Protein AF-A0A914XYD8-F1 (afdb_monomer)

Sequence (300 aa):
MCQTFGGHIVTAESVAEFRHILSYFHVSFRNTWFGVWNDNLANGRWNSIDGSVVELVKYIRWCTKHPWMHIKGKRCIGLGYDGVSVCWFDQDCVNENNMQVVCKAPPIIDVQKSFSPTKYGCKLGWSYLPSTGYCYGANAGKTSSITWTNAENICQSSGGHLVTIESMAEFRHIMSYFHVSFRNTWLGVYSHSLAGGKYESIDGTVVEFAKYNRWCATHPWKQYGGKRCIGFGYDGISVCFFDQNCATDNNMQMLCKAKPILLEPIKEDPKAPIFEELEENPPIPTIPTIATTRKMSCYV

Radius of gyration: 25.25 Å; Cα contacts (8 Å, |Δi|>4): 518; chains: 1; bounding box: 74×59×58 Å

InterPro domains:
  IPR001304 C-type lectin-like [PF00059] (145-230)
  IPR001304 C-type lectin-like [PS50041] (1-93)
  IPR001304 C-type lectin-like [PS50041] (131-246)
  IPR001304 C-type lectin-like [SM00034] (122-257)
  IPR016186 C-type lectin-like/link domain superfamily [G3DSA:3.10.100.10] (1-116)
  IPR016186 C-type lectin-like/link domain superfamily [G3DSA:3.10.100.10] (120-260)
  IPR016187 C-type lectin fold [SSF56436] (1-111)
  IPR016187 C-type lectin fold [SSF56436] (122-261)
  IPR050111 C-type lectin and snaclec domain-containing protein [PTHR22803] (122-260)

Structure (mmCIF, N/CA/C/O backbone):
data_AF-A0A914XYD8-F1
#
_entry.id   AF-A0A914XYD8-F1
#
loop_
_atom_site.group_PDB
_atom_site.id
_atom_site.type_symbol
_atom_site.label_atom_id
_atom_site.label_alt_id
_atom_site.label_comp_id
_atom_site.label_asym_id
_atom_site.label_entity_id
_atom_site.label_seq_id
_atom_site.pdbx_PDB_ins_code
_atom_site.Cartn_x
_atom_site.Cartn_y
_atom_site.Cartn_z
_atom_site.occupancy
_atom_site.B_iso_or_equiv
_atom_site.auth_seq_id
_atom_site.auth_comp_id
_atom_site.auth_asym_id
_atom_site.auth_atom_id
_atom_site.pdbx_PDB_model_num
ATOM 1 N N . MET A 1 1 ? 7.174 -15.535 -19.567 1.00 81.75 1 MET A N 1
ATOM 2 C CA . MET A 1 1 ? 6.081 -15.616 -18.570 1.00 81.75 1 MET A CA 1
ATOM 3 C C . MET A 1 1 ? 4.944 -14.647 -18.886 1.00 81.75 1 MET A C 1
ATOM 5 O O . MET A 1 1 ? 3.924 -15.124 -19.328 1.00 81.75 1 MET A O 1
ATOM 9 N N . CYS A 1 2 ? 5.076 -13.320 -18.759 1.00 88.88 2 CYS A N 1
ATOM 10 C CA . CYS A 1 2 ? 3.931 -12.404 -18.965 1.00 88.88 2 CYS A CA 1
ATOM 11 C C . CYS A 1 2 ? 3.217 -12.526 -20.326 1.00 88.88 2 CYS A C 1
ATOM 13 O O . CYS A 1 2 ? 1.997 -12.399 -20.391 1.00 88.88 2 CYS A O 1
ATOM 15 N N . GLN A 1 3 ? 3.959 -12.863 -21.384 1.00 88.25 3 GLN A N 1
ATOM 16 C CA . GLN A 1 3 ? 3.408 -13.097 -22.724 1.00 88.25 3 GLN A CA 1
ATOM 17 C C . GLN A 1 3 ? 2.360 -14.218 -22.766 1.00 88.25 3 GLN A C 1
ATOM 19 O O . GLN A 1 3 ? 1.426 -14.138 -23.556 1.00 88.25 3 GLN A O 1
ATOM 24 N N . THR A 1 4 ? 2.446 -15.229 -21.891 1.00 86.06 4 THR A N 1
ATOM 25 C C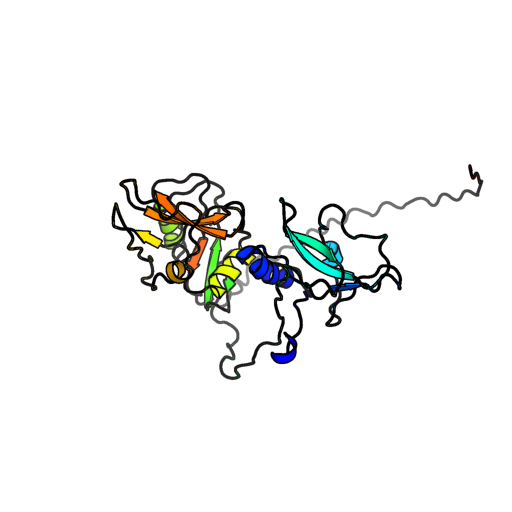A . THR A 1 4 ? 1.443 -16.309 -21.835 1.00 86.06 4 THR A CA 1
ATOM 26 C C . THR A 1 4 ? 0.092 -15.831 -21.303 1.00 86.06 4 THR A C 1
ATOM 28 O O . THR A 1 4 ? -0.899 -16.532 -21.453 1.00 86.06 4 THR A O 1
ATOM 31 N N . PHE A 1 5 ? 0.046 -14.643 -20.694 1.00 79.94 5 PHE A N 1
ATOM 32 C CA . PHE A 1 5 ? -1.165 -13.984 -20.202 1.00 79.94 5 PHE A CA 1
ATOM 33 C C . PHE A 1 5 ? -1.597 -12.815 -21.103 1.00 79.94 5 PHE A C 1
ATOM 35 O O . PHE A 1 5 ? -2.344 -11.947 -20.664 1.00 79.94 5 PHE A O 1
ATOM 42 N N . GLY A 1 6 ? -1.092 -12.752 -22.344 1.00 85.12 6 GLY A N 1
ATOM 43 C CA . GLY A 1 6 ? -1.406 -11.670 -23.284 1.00 85.12 6 GLY A CA 1
ATOM 44 C C . GLY A 1 6 ? -0.829 -10.311 -22.880 1.00 85.12 6 GLY A C 1
ATOM 45 O O . GLY A 1 6 ? -1.292 -9.279 -23.357 1.00 85.12 6 GLY A O 1
ATOM 46 N N . GLY A 1 7 ? 0.158 -10.303 -21.983 1.00 89.50 7 GLY A N 1
ATOM 47 C CA . GLY A 1 7 ? 0.775 -9.094 -21.460 1.00 89.50 7 GLY A CA 1
ATOM 48 C C . GLY A 1 7 ? 2.290 -9.092 -21.589 1.00 89.50 7 GLY A C 1
ATOM 49 O O . GLY A 1 7 ? 2.918 -9.973 -22.177 1.00 89.50 7 GLY A O 1
ATOM 50 N N . HIS A 1 8 ? 2.903 -8.097 -20.975 1.00 92.88 8 HIS A N 1
ATOM 51 C CA . HIS A 1 8 ? 4.342 -7.945 -20.896 1.00 92.88 8 HIS A CA 1
ATOM 52 C C . HIS A 1 8 ? 4.760 -7.580 -19.472 1.00 92.88 8 HIS A C 1
ATOM 54 O O . HIS A 1 8 ? 3.930 -7.472 -18.571 1.00 92.88 8 HIS A O 1
ATOM 60 N N . ILE A 1 9 ? 6.061 -7.476 -19.219 1.00 91.81 9 ILE A N 1
ATOM 61 C CA . ILE A 1 9 ? 6.526 -7.039 -17.904 1.00 91.81 9 ILE A CA 1
ATOM 62 C C . ILE A 1 9 ? 6.106 -5.591 -17.642 1.00 91.81 9 ILE A C 1
ATOM 64 O O . ILE A 1 9 ? 6.050 -4.797 -18.577 1.00 91.81 9 ILE A O 1
ATOM 68 N N . VAL A 1 10 ? 5.798 -5.252 -16.390 1.00 89.94 10 VAL A N 1
ATOM 69 C CA . VAL A 1 10 ? 5.348 -3.904 -16.028 1.00 89.94 10 VAL A CA 1
ATOM 70 C C . VAL A 1 10 ? 6.288 -2.810 -16.535 1.00 89.94 10 VAL A C 1
ATOM 72 O O . VAL A 1 10 ? 7.493 -2.822 -16.296 1.00 89.94 10 VAL A O 1
ATOM 75 N N . THR A 1 11 ? 5.689 -1.847 -17.208 1.00 89.38 11 THR A N 1
ATOM 76 C CA . THR A 1 11 ? 6.211 -0.528 -17.577 1.00 89.38 11 THR A CA 1
ATOM 77 C C . THR A 1 11 ? 5.253 0.497 -16.975 1.00 89.38 11 THR A C 1
ATOM 79 O O . THR A 1 11 ? 4.199 0.117 -16.462 1.00 89.38 11 THR A O 1
ATOM 82 N N . ALA A 1 12 ? 5.584 1.785 -17.015 1.00 83.00 12 ALA A N 1
ATOM 83 C CA . ALA A 1 12 ? 4.594 2.800 -16.687 1.00 83.00 12 ALA A CA 1
ATOM 84 C C . ALA A 1 12 ? 4.703 4.024 -17.593 1.00 83.00 12 ALA A C 1
ATOM 86 O O . ALA A 1 12 ? 5.791 4.488 -17.926 1.00 83.00 12 ALA A O 1
ATOM 87 N N . GLU A 1 13 ? 3.535 4.537 -17.949 1.00 80.00 13 GLU A N 1
ATOM 88 C CA . GLU A 1 13 ? 3.303 5.684 -18.824 1.00 80.00 13 GLU A CA 1
ATOM 89 C C . GLU A 1 13 ? 2.942 6.934 -18.013 1.00 80.00 13 GLU A C 1
ATOM 91 O O . GLU A 1 13 ? 3.010 8.055 -18.508 1.00 80.00 13 GLU A O 1
ATOM 96 N N . SER A 1 14 ? 2.575 6.761 -16.739 1.00 76.69 14 SER A N 1
ATOM 97 C CA . SER A 1 14 ? 2.237 7.858 -15.836 1.00 76.69 14 SER A CA 1
ATOM 98 C C . SER A 1 14 ? 2.769 7.635 -14.424 1.00 76.69 14 SER A C 1
ATOM 100 O O . SER A 1 14 ? 3.032 6.512 -13.988 1.00 76.69 14 SER A O 1
ATOM 102 N N . VAL A 1 15 ? 2.872 8.722 -13.657 1.00 74.19 15 VAL A N 1
ATOM 103 C CA . VAL A 1 15 ? 3.230 8.658 -12.230 1.00 74.19 15 VAL A CA 1
ATOM 104 C C . VAL A 1 15 ? 2.203 7.851 -11.435 1.00 74.19 15 VAL A C 1
ATOM 106 O O . VAL A 1 15 ? 2.573 7.121 -10.518 1.00 74.19 15 VAL A O 1
ATOM 109 N N . ALA A 1 16 ? 0.917 7.967 -11.776 1.00 72.81 16 ALA A N 1
ATOM 110 C CA . ALA A 1 16 ? -0.151 7.222 -11.116 1.00 72.81 16 ALA A CA 1
ATOM 111 C C . ALA A 1 16 ? 0.002 5.711 -11.343 1.00 72.81 16 ALA A C 1
ATOM 113 O O . ALA A 1 16 ? -0.054 4.935 -10.390 1.00 72.81 16 ALA A O 1
ATOM 114 N N . GLU A 1 17 ? 0.284 5.303 -12.581 1.00 78.81 17 GLU A N 1
ATOM 115 C CA . GLU A 1 17 ? 0.554 3.905 -12.920 1.00 78.81 17 GLU A CA 1
ATOM 116 C C . GLU A 1 17 ? 1.819 3.394 -12.221 1.00 78.81 17 GLU A C 1
ATOM 118 O O . GLU A 1 17 ? 1.800 2.326 -11.609 1.00 78.81 17 GLU A O 1
ATOM 123 N N . PHE A 1 18 ? 2.899 4.183 -12.216 1.00 78.88 18 PHE A N 1
ATOM 124 C CA . PHE A 1 18 ? 4.128 3.809 -11.520 1.00 78.88 18 PHE A CA 1
ATOM 125 C C . PHE A 1 18 ? 3.888 3.599 -10.017 1.00 78.88 18 PHE A C 1
ATOM 127 O O . PHE A 1 18 ? 4.302 2.583 -9.462 1.00 78.88 18 PHE A O 1
ATOM 134 N N . ARG A 1 19 ? 3.141 4.494 -9.354 1.00 75.31 19 ARG A N 1
ATOM 135 C CA . ARG A 1 19 ? 2.742 4.322 -7.943 1.00 75.31 19 ARG A CA 1
ATOM 136 C C . ARG A 1 19 ? 1.905 3.064 -7.728 1.00 75.31 19 ARG A C 1
ATOM 138 O O . ARG A 1 19 ? 2.100 2.375 -6.723 1.00 75.31 19 ARG A O 1
ATOM 145 N N . HIS A 1 20 ? 0.998 2.745 -8.650 1.00 76.25 20 HIS A N 1
ATOM 146 C CA . HIS A 1 20 ? 0.224 1.507 -8.592 1.00 76.25 20 HIS A CA 1
ATOM 147 C C . HIS A 1 20 ? 1.144 0.280 -8.624 1.00 76.25 20 HIS A C 1
ATOM 149 O O . HIS A 1 20 ? 1.046 -0.587 -7.752 1.00 76.25 20 HIS A O 1
ATOM 155 N N . ILE A 1 21 ? 2.115 0.254 -9.539 1.00 80.12 21 ILE A N 1
ATOM 156 C CA . ILE A 1 21 ? 3.115 -0.820 -9.649 1.00 80.12 21 ILE A CA 1
ATOM 157 C C . ILE A 1 21 ? 3.949 -0.948 -8.367 1.00 80.12 21 ILE A C 1
ATOM 159 O O . ILE A 1 21 ? 4.160 -2.064 -7.887 1.00 80.12 21 ILE A O 1
ATOM 163 N N . LEU A 1 22 ? 4.350 0.172 -7.751 1.00 77.56 22 LEU A N 1
ATOM 164 C CA . LEU A 1 22 ? 5.109 0.166 -6.493 1.00 77.56 22 LEU A CA 1
ATOM 165 C C . LEU A 1 22 ? 4.396 -0.571 -5.356 1.00 77.56 22 LEU A C 1
ATOM 167 O O . LEU A 1 22 ? 5.062 -1.106 -4.475 1.00 77.56 22 LEU A O 1
ATOM 171 N N . SER A 1 23 ? 3.067 -0.673 -5.364 1.00 73.06 23 SER A N 1
ATOM 172 C CA . SER A 1 23 ? 2.378 -1.442 -4.323 1.00 73.06 23 SER A CA 1
ATOM 173 C C . SER A 1 23 ? 2.614 -2.942 -4.379 1.00 73.06 23 SER A C 1
ATOM 175 O O . SER A 1 23 ? 2.640 -3.597 -3.337 1.00 73.06 23 SER A O 1
ATOM 177 N N . TYR A 1 24 ? 2.836 -3.492 -5.573 1.00 75.81 24 TYR A N 1
ATOM 178 C CA . TYR A 1 24 ? 3.217 -4.892 -5.725 1.00 75.81 24 TYR A CA 1
ATOM 179 C C . TYR A 1 24 ? 4.621 -5.125 -5.160 1.00 75.81 24 TYR A C 1
ATOM 181 O O . TYR A 1 24 ? 4.857 -6.162 -4.542 1.00 75.81 24 TYR A O 1
ATOM 189 N N . PHE A 1 25 ? 5.513 -4.134 -5.297 1.00 75.62 25 PHE A N 1
ATOM 190 C CA . PHE A 1 25 ? 6.824 -4.139 -4.654 1.00 75.62 25 PHE A CA 1
ATOM 191 C C . PHE A 1 25 ? 6.703 -4.001 -3.129 1.00 75.62 25 PHE A C 1
ATOM 193 O O . PHE A 1 25 ? 7.200 -4.862 -2.419 1.00 75.62 25 PHE A O 1
ATOM 200 N N . HIS A 1 26 ? 5.986 -3.003 -2.599 1.00 68.00 26 HIS A N 1
ATOM 201 C CA . HIS A 1 26 ? 5.861 -2.767 -1.147 1.00 68.00 26 HIS A CA 1
ATOM 202 C C . HIS A 1 26 ? 5.233 -3.932 -0.366 1.00 68.00 26 HIS A C 1
ATOM 204 O O . HIS A 1 26 ? 5.411 -4.034 0.843 1.00 68.00 26 HIS A O 1
ATOM 210 N N . VAL A 1 27 ? 4.489 -4.825 -1.020 1.00 63.28 27 VAL A N 1
ATOM 211 C CA . VAL A 1 27 ? 3.936 -6.010 -0.347 1.00 63.28 27 VAL A CA 1
ATOM 212 C C . VAL A 1 27 ? 4.970 -7.122 -0.145 1.00 63.28 27 VAL A C 1
ATOM 214 O O . VAL A 1 27 ? 4.820 -7.925 0.778 1.00 63.28 27 VAL A O 1
ATOM 217 N N . SER A 1 28 ? 6.001 -7.223 -0.986 1.00 66.12 28 SER A N 1
ATOM 218 C CA . SER A 1 28 ? 7.013 -8.287 -0.872 1.00 66.12 28 SER A CA 1
ATOM 219 C C . SER A 1 28 ? 8.430 -7.783 -0.611 1.00 66.12 28 SER A C 1
ATOM 221 O O . SER A 1 28 ? 9.263 -8.586 -0.204 1.00 66.12 28 SER A O 1
ATOM 223 N N . PHE A 1 29 ? 8.703 -6.503 -0.882 1.00 71.38 29 PHE A N 1
ATOM 224 C CA . PHE A 1 29 ? 10.024 -5.868 -0.979 1.00 71.38 29 PHE A CA 1
ATOM 225 C C . PHE A 1 29 ? 11.053 -6.680 -1.780 1.00 71.38 29 PHE A C 1
ATOM 227 O O . PHE A 1 29 ? 12.259 -6.472 -1.664 1.00 71.38 29 PHE A O 1
ATOM 234 N N . ARG A 1 30 ? 10.591 -7.616 -2.619 1.00 82.31 30 ARG A N 1
ATOM 235 C CA . ARG A 1 30 ? 11.463 -8.418 -3.470 1.00 82.31 30 ARG A CA 1
ATOM 236 C C . ARG A 1 30 ? 11.848 -7.599 -4.680 1.00 82.31 30 ARG A C 1
ATOM 238 O O . ARG A 1 30 ? 10.982 -6.996 -5.322 1.00 82.31 30 ARG A O 1
ATOM 245 N N . ASN A 1 31 ? 13.131 -7.647 -5.019 1.00 89.31 31 ASN A N 1
ATOM 246 C CA . ASN A 1 31 ? 13.640 -7.013 -6.220 1.00 89.31 31 ASN A CA 1
ATOM 247 C C . ASN A 1 31 ? 12.772 -7.409 -7.416 1.00 89.31 31 ASN A C 1
ATOM 249 O O . ASN A 1 31 ? 12.503 -8.587 -7.638 1.00 89.31 31 ASN A O 1
ATOM 253 N N . THR A 1 32 ? 12.244 -6.419 -8.125 1.00 90.62 32 THR A N 1
ATOM 254 C CA . THR A 1 32 ? 11.209 -6.636 -9.141 1.00 90.62 32 THR A CA 1
ATOM 255 C C . THR A 1 32 ? 11.707 -6.157 -10.476 1.00 90.62 32 THR A C 1
ATOM 257 O O . THR A 1 32 ? 12.121 -5.009 -10.596 1.00 90.62 32 THR A O 1
ATOM 260 N N . TRP A 1 33 ? 11.652 -7.014 -11.485 1.00 92.69 33 TRP A N 1
ATOM 261 C CA . TRP A 1 33 ? 12.001 -6.605 -12.832 1.00 92.69 33 TRP A CA 1
ATOM 262 C C . TRP A 1 33 ? 11.032 -5.523 -13.327 1.00 92.69 33 TRP A C 1
ATOM 264 O O . TRP A 1 33 ? 9.816 -5.638 -13.163 1.00 92.69 33 TRP A O 1
ATOM 274 N N . PHE A 1 34 ? 11.582 -4.486 -13.950 1.00 90.69 34 PHE A N 1
ATOM 275 C CA . PHE A 1 34 ? 10.836 -3.414 -14.591 1.00 90.69 34 PHE A CA 1
ATOM 276 C C . PHE A 1 34 ? 11.177 -3.410 -16.078 1.00 90.69 34 PHE A C 1
ATOM 278 O O . PHE A 1 34 ? 12.319 -3.651 -16.462 1.00 90.69 34 PHE A O 1
ATOM 285 N N . GLY A 1 35 ? 10.182 -3.166 -16.923 1.00 90.88 35 GLY A N 1
ATOM 286 C CA . GLY A 1 35 ? 10.248 -3.295 -18.376 1.00 90.88 35 GLY A CA 1
ATOM 287 C C . GLY A 1 35 ? 11.068 -2.219 -19.081 1.00 90.88 35 GLY A C 1
ATOM 288 O O . GLY A 1 35 ? 10.635 -1.705 -20.107 1.00 90.88 35 GLY A O 1
ATOM 289 N N . VAL A 1 36 ? 12.226 -1.862 -18.532 1.00 89.06 36 VAL A N 1
ATOM 290 C CA . VAL A 1 36 ? 13.144 -0.854 -19.052 1.00 89.06 36 VAL A CA 1
ATOM 291 C C . VAL A 1 36 ? 14.532 -1.465 -19.213 1.00 89.06 36 VAL A C 1
ATOM 293 O O . VAL A 1 36 ? 15.007 -2.219 -18.361 1.00 89.06 36 VAL A O 1
ATOM 296 N N . TRP A 1 37 ? 15.183 -1.143 -20.324 1.00 87.56 37 TRP A N 1
ATOM 297 C CA . TRP A 1 37 ? 16.482 -1.684 -20.693 1.00 87.56 37 TRP A CA 1
ATOM 298 C C . TRP A 1 37 ? 17.318 -0.664 -21.468 1.00 87.56 37 TRP A C 1
ATOM 300 O O . TRP A 1 37 ? 16.811 0.325 -21.992 1.00 87.56 37 TRP A O 1
ATOM 310 N N . ASN A 1 38 ? 18.619 -0.907 -21.541 1.00 84.06 38 ASN A N 1
ATOM 311 C CA . ASN A 1 38 ? 19.574 -0.118 -22.312 1.00 84.06 38 ASN A CA 1
ATOM 312 C C . ASN A 1 38 ? 20.613 -1.084 -22.900 1.00 84.06 38 ASN A C 1
ATOM 314 O O . ASN A 1 38 ? 21.041 -2.006 -22.211 1.00 84.06 38 ASN A O 1
ATOM 318 N N . ASP A 1 39 ? 20.980 -0.946 -24.174 1.00 76.31 39 ASP A N 1
ATOM 319 C CA . ASP A 1 39 ? 22.004 -1.799 -24.803 1.00 76.31 39 ASP A CA 1
ATOM 320 C C . ASP A 1 39 ? 23.439 -1.393 -24.436 1.00 76.31 39 ASP A C 1
ATOM 322 O O . ASP A 1 39 ? 24.375 -2.124 -24.748 1.00 76.31 39 ASP A O 1
ATOM 326 N N . ASN A 1 40 ? 23.607 -0.256 -23.760 1.00 67.62 40 ASN A N 1
ATOM 327 C CA . ASN A 1 40 ? 24.863 0.421 -23.449 1.00 67.62 40 ASN A CA 1
ATOM 328 C C . ASN A 1 40 ? 25.769 0.626 -24.681 1.00 67.62 40 ASN A C 1
ATOM 330 O O . ASN A 1 40 ? 26.985 0.776 -24.557 1.00 67.62 40 ASN A O 1
ATOM 334 N N . LEU A 1 41 ? 25.171 0.600 -25.879 1.00 56.38 41 LEU A N 1
ATOM 335 C CA . LEU A 1 41 ? 25.840 0.658 -27.180 1.00 56.38 41 LEU A CA 1
ATOM 336 C C . LEU A 1 41 ? 25.357 1.862 -27.997 1.00 56.38 41 LEU A C 1
ATOM 338 O O . LEU A 1 41 ? 26.122 2.400 -28.796 1.00 56.38 41 LEU A O 1
ATOM 342 N N . ALA A 1 42 ? 24.137 2.345 -27.752 1.00 51.56 42 ALA A N 1
ATOM 343 C CA . ALA A 1 42 ? 23.603 3.560 -28.345 1.00 51.56 42 ALA A CA 1
ATOM 344 C C . ALA A 1 42 ? 23.347 4.603 -27.249 1.00 51.56 42 ALA A C 1
ATOM 346 O O . ALA A 1 42 ? 22.472 4.426 -26.413 1.00 51.56 42 ALA A O 1
ATOM 347 N N . ASN A 1 43 ? 24.125 5.694 -27.251 1.00 57.69 43 ASN A N 1
ATOM 348 C CA . ASN A 1 43 ? 23.854 7.005 -26.624 1.00 57.69 43 ASN A CA 1
ATOM 349 C C . ASN A 1 43 ? 23.446 7.091 -25.127 1.00 57.69 43 ASN A C 1
ATOM 351 O O . ASN A 1 43 ? 23.205 8.199 -24.648 1.00 57.69 43 ASN A O 1
ATOM 355 N N . GLY A 1 44 ? 23.397 5.986 -24.377 1.00 63.91 44 GLY A N 1
ATOM 356 C CA . GLY A 1 44 ? 23.024 5.975 -22.959 1.00 63.91 44 GLY A CA 1
ATOM 357 C C . GLY A 1 44 ? 21.520 6.124 -22.688 1.00 63.91 44 GLY A C 1
ATOM 358 O O . GLY A 1 44 ? 21.144 6.382 -21.544 1.00 63.91 44 GLY A O 1
ATOM 359 N N . ARG A 1 45 ? 20.645 5.964 -23.693 1.00 75.94 45 ARG A N 1
ATOM 360 C CA . ARG A 1 45 ? 19.187 6.078 -23.509 1.00 75.94 45 ARG A CA 1
ATOM 361 C C . ARG A 1 45 ? 18.554 4.787 -22.989 1.00 75.94 45 ARG A C 1
ATOM 363 O O . ARG A 1 45 ? 18.841 3.690 -23.458 1.00 75.94 45 ARG A O 1
ATOM 370 N N . TRP A 1 46 ? 17.628 4.948 -22.048 1.00 80.88 46 TRP A N 1
ATOM 371 C CA . TRP A 1 46 ? 16.769 3.877 -21.550 1.00 80.88 46 TRP A CA 1
ATOM 372 C C . TRP A 1 46 ? 15.531 3.724 -22.434 1.00 80.88 46 TRP A C 1
ATOM 374 O O . TRP A 1 46 ? 14.876 4.713 -22.758 1.00 80.88 46 TRP A O 1
ATOM 384 N N . ASN A 1 47 ? 15.205 2.483 -22.786 1.00 84.88 47 ASN A N 1
ATOM 385 C CA . ASN A 1 47 ? 14.069 2.110 -23.622 1.00 84.88 47 ASN A CA 1
ATOM 386 C C . ASN A 1 47 ? 13.089 1.256 -22.817 1.00 84.88 47 ASN A C 1
ATOM 388 O O . ASN A 1 47 ? 13.504 0.381 -22.056 1.00 84.88 47 ASN A O 1
ATOM 392 N N . SER A 1 48 ? 11.793 1.478 -23.005 1.00 87.25 48 SER A N 1
ATOM 393 C CA . SER A 1 48 ? 10.739 0.601 -22.498 1.00 87.25 48 SER A CA 1
ATOM 394 C C . SER A 1 48 ? 10.502 -0.566 -23.458 1.00 87.25 48 SER A C 1
ATOM 396 O O . SER A 1 48 ? 10.776 -0.487 -24.656 1.00 87.25 48 SER A O 1
ATOM 398 N N . ILE A 1 49 ? 10.008 -1.685 -22.937 1.00 88.56 49 ILE A N 1
ATOM 399 C CA . ILE A 1 49 ? 9.733 -2.874 -23.756 1.00 88.56 49 ILE A CA 1
ATOM 400 C C . ILE A 1 49 ? 8.432 -2.785 -24.568 1.00 88.56 49 ILE A C 1
ATOM 402 O O . ILE A 1 49 ? 8.244 -3.570 -25.491 1.00 88.56 49 ILE A O 1
ATOM 406 N N . ASP A 1 50 ? 7.539 -1.862 -24.219 1.00 85.44 50 ASP A N 1
ATOM 407 C CA . ASP A 1 50 ? 6.233 -1.645 -24.851 1.00 85.44 50 ASP A CA 1
ATOM 408 C C . ASP A 1 50 ? 6.194 -0.366 -25.702 1.00 85.44 50 ASP A C 1
ATOM 410 O O . ASP A 1 50 ? 5.156 -0.023 -26.259 1.00 85.44 50 ASP A O 1
ATOM 414 N N . GLY A 1 51 ? 7.318 0.351 -25.804 1.00 80.38 51 GLY A N 1
ATOM 415 C CA . GLY A 1 51 ? 7.400 1.625 -26.513 1.00 80.38 51 GLY A CA 1
ATOM 416 C C . GLY A 1 51 ? 6.796 2.809 -25.757 1.00 80.38 51 GLY A C 1
ATOM 417 O O . GLY A 1 51 ? 6.794 3.914 -26.299 1.00 80.38 51 GLY A O 1
ATOM 418 N N . SER A 1 52 ? 6.329 2.621 -24.513 1.00 74.75 52 SER A N 1
ATOM 419 C CA . SER A 1 52 ? 5.910 3.727 -23.647 1.00 74.75 52 SER A CA 1
ATOM 420 C C . SER A 1 52 ? 7.030 4.759 -23.515 1.00 74.75 52 SER A C 1
ATOM 422 O O . SER A 1 52 ? 8.199 4.415 -23.304 1.00 74.75 52 SER A O 1
ATOM 424 N N . VAL A 1 53 ? 6.697 6.044 -23.646 1.00 64.44 53 VAL A N 1
ATOM 425 C CA . VAL A 1 53 ? 7.679 7.107 -23.420 1.00 64.44 53 VAL A CA 1
ATOM 426 C C . VAL A 1 53 ? 8.117 7.013 -21.966 1.00 64.44 53 VAL A C 1
ATOM 428 O O . VAL A 1 53 ? 7.291 7.101 -21.058 1.00 64.44 53 VAL A O 1
ATOM 431 N N . VAL A 1 54 ? 9.421 6.858 -21.728 1.00 61.62 54 VAL A N 1
ATOM 432 C CA . V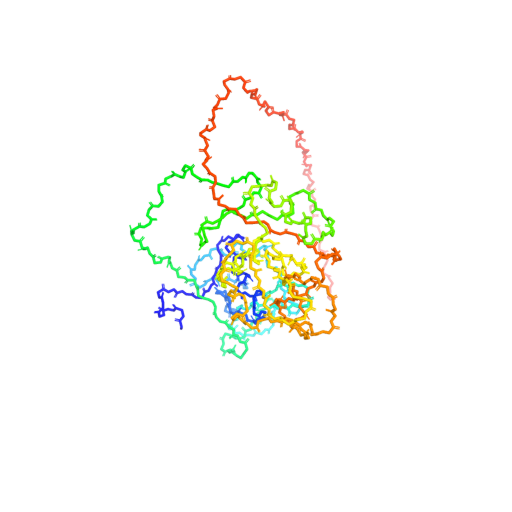AL A 1 54 ? 9.977 6.849 -20.370 1.00 61.62 54 VAL A CA 1
ATOM 433 C C . VAL A 1 54 ? 10.004 8.287 -19.829 1.00 61.62 54 VAL A C 1
ATOM 435 O O . VAL A 1 54 ? 11.040 8.819 -19.445 1.00 61.62 54 VAL A O 1
ATOM 438 N N . GLU A 1 55 ? 8.852 8.955 -19.768 1.00 58.62 55 GLU A N 1
ATOM 439 C CA . GLU A 1 55 ? 8.699 10.223 -19.047 1.00 58.62 55 GLU A CA 1
ATOM 440 C C . GLU A 1 55 ? 9.006 10.058 -17.558 1.00 58.62 55 GLU A C 1
ATOM 442 O O . GLU A 1 55 ? 9.312 11.027 -16.864 1.00 58.62 55 GLU A O 1
ATOM 447 N N . LEU A 1 56 ? 8.970 8.817 -17.071 1.00 58.78 56 LEU A N 1
ATOM 448 C CA . LEU A 1 56 ? 9.359 8.447 -15.724 1.00 58.78 56 LEU A CA 1
ATOM 449 C C . LEU A 1 56 ? 10.828 8.708 -15.416 1.00 58.78 56 LEU A C 1
ATOM 451 O O . LEU A 1 56 ? 11.132 8.773 -14.230 1.00 58.78 56 LEU A O 1
ATOM 455 N N . VAL A 1 57 ? 11.711 8.929 -16.410 1.00 55.28 57 VAL A N 1
ATOM 456 C CA . VAL A 1 57 ? 13.131 9.258 -16.161 1.00 55.28 57 VAL A CA 1
ATOM 457 C C . VAL A 1 57 ? 13.285 10.419 -15.171 1.00 55.28 57 VAL A C 1
ATOM 459 O O . VAL A 1 57 ? 14.189 10.391 -14.341 1.00 55.28 57 VAL A O 1
ATOM 462 N N . LYS A 1 58 ? 12.348 11.379 -15.163 1.00 55.56 58 LYS A N 1
ATOM 463 C CA . LYS A 1 58 ? 12.346 12.517 -14.224 1.00 55.56 58 LYS A CA 1
ATOM 464 C C . LYS A 1 58 ? 11.987 12.163 -12.772 1.00 55.56 58 LYS A C 1
ATOM 466 O O . LYS A 1 58 ? 12.280 12.940 -11.872 1.00 55.56 58 LYS A O 1
ATOM 471 N N . TYR A 1 59 ? 11.377 11.002 -12.534 1.00 59.78 59 TYR A N 1
ATOM 472 C CA . TYR A 1 59 ? 11.040 10.477 -11.204 1.00 59.78 59 TYR A CA 1
ATOM 473 C C . TYR A 1 59 ? 11.956 9.319 -10.775 1.00 59.78 59 TYR A C 1
ATOM 475 O O . TYR A 1 59 ? 11.739 8.726 -9.716 1.00 59.78 59 TYR A O 1
ATOM 483 N N . ILE A 1 60 ? 12.972 8.980 -11.580 1.00 70.19 60 ILE A N 1
ATOM 484 C CA . ILE A 1 60 ? 13.920 7.912 -11.259 1.00 70.19 60 ILE A CA 1
ATOM 485 C C . ILE A 1 60 ? 14.836 8.373 -10.129 1.00 70.19 60 ILE A C 1
ATOM 487 O O . ILE A 1 60 ? 15.673 9.259 -10.294 1.00 70.19 60 ILE A O 1
ATOM 491 N N . ARG A 1 61 ? 14.735 7.683 -8.994 1.00 82.25 61 ARG A N 1
ATOM 492 C CA . ARG A 1 61 ? 15.801 7.634 -7.997 1.00 82.25 61 ARG A CA 1
ATOM 493 C C . ARG A 1 61 ? 16.604 6.363 -8.229 1.00 82.25 61 ARG A C 1
ATOM 495 O O . ARG A 1 61 ? 16.088 5.267 -8.025 1.00 82.25 61 ARG A O 1
ATOM 502 N N . TRP A 1 62 ? 17.863 6.504 -8.620 1.00 86.06 62 TRP A N 1
ATOM 503 C CA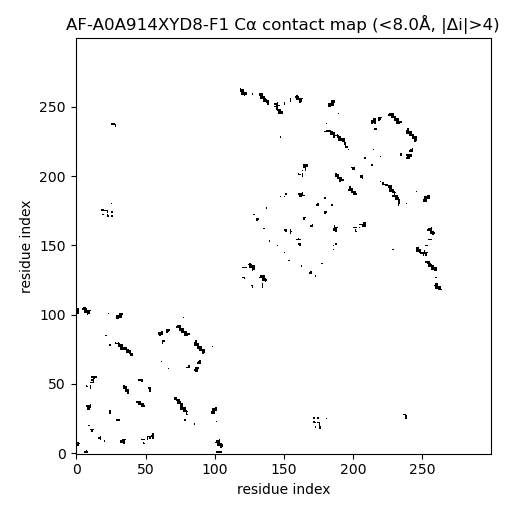 . TRP A 1 62 ? 18.786 5.375 -8.676 1.00 86.06 62 TRP A CA 1
ATOM 504 C C . TRP A 1 62 ? 19.168 4.909 -7.272 1.00 86.06 62 TRP A C 1
ATOM 506 O O . TRP A 1 62 ? 19.321 5.722 -6.359 1.00 86.06 62 TRP A O 1
ATOM 516 N N . CYS A 1 63 ? 19.329 3.601 -7.101 1.00 88.12 63 CYS A N 1
ATOM 517 C CA . CYS A 1 63 ? 19.932 3.042 -5.902 1.00 88.12 63 CYS A CA 1
ATOM 518 C C . CYS A 1 63 ? 21.396 3.491 -5.816 1.00 88.12 63 CYS A C 1
ATOM 520 O O . CYS A 1 63 ? 22.033 3.809 -6.825 1.00 88.12 63 CYS A O 1
ATOM 522 N N . THR A 1 64 ? 21.956 3.508 -4.607 1.00 85.75 64 THR A N 1
ATOM 523 C CA . THR A 1 64 ? 23.354 3.895 -4.391 1.00 85.75 64 THR A CA 1
ATOM 524 C C . THR A 1 64 ? 24.288 3.108 -5.316 1.00 85.75 64 THR A C 1
ATOM 526 O O . THR A 1 64 ? 24.249 1.881 -5.334 1.00 85.75 64 THR A O 1
ATOM 529 N N . LYS A 1 65 ? 25.145 3.825 -6.060 1.00 84.25 65 LYS A N 1
ATOM 530 C CA . LYS A 1 65 ? 26.090 3.292 -7.067 1.00 84.25 65 LYS A CA 1
ATOM 531 C C . LYS A 1 65 ? 25.465 2.797 -8.381 1.00 84.25 65 LYS A C 1
ATOM 533 O O . LYS A 1 65 ? 26.187 2.191 -9.163 1.00 84.25 65 LYS A O 1
ATOM 538 N N . HIS A 1 66 ? 24.195 3.089 -8.656 1.00 84.88 66 HIS A N 1
ATOM 539 C CA . HIS A 1 66 ? 23.566 2.857 -9.960 1.00 84.88 66 HIS A CA 1
ATOM 540 C C . HIS A 1 66 ? 23.286 4.189 -10.695 1.00 84.88 66 HIS A C 1
ATOM 542 O O . HIS A 1 66 ? 23.145 5.222 -10.037 1.00 84.88 66 HIS A O 1
ATOM 548 N N . PRO A 1 67 ? 23.208 4.194 -12.040 1.00 80.94 67 PRO A N 1
ATOM 549 C CA . PRO A 1 67 ? 23.469 3.060 -12.920 1.00 80.94 67 PRO A CA 1
ATOM 550 C C . PRO A 1 67 ? 24.968 2.713 -13.004 1.00 80.94 67 PRO A C 1
ATOM 552 O O . PRO A 1 67 ? 25.822 3.593 -12.877 1.00 80.94 67 PRO A O 1
ATOM 555 N N . TRP A 1 68 ? 25.317 1.447 -13.248 1.00 74.50 68 TRP A N 1
ATOM 556 C CA . TRP A 1 68 ? 26.707 1.034 -13.486 1.00 74.50 68 TRP A CA 1
ATOM 557 C C . TRP A 1 68 ? 27.173 1.446 -14.887 1.00 74.50 68 TRP A C 1
ATOM 559 O O . TRP A 1 68 ? 27.188 0.656 -15.828 1.00 74.50 68 TRP A O 1
ATOM 569 N N . MET A 1 69 ? 27.611 2.701 -15.014 1.00 63.59 69 MET A N 1
ATOM 570 C CA . MET A 1 69 ? 27.965 3.330 -16.296 1.00 63.59 69 MET A CA 1
ATOM 571 C C . MET A 1 69 ? 29.187 2.729 -17.021 1.00 63.59 69 MET A C 1
ATOM 573 O O . MET A 1 69 ? 29.450 3.091 -18.164 1.00 63.59 69 MET A O 1
ATOM 577 N N . HIS A 1 70 ? 29.940 1.816 -16.399 1.00 63.91 70 HIS A N 1
ATOM 578 C CA . HIS A 1 70 ? 31.214 1.310 -16.935 1.00 63.91 70 HIS A CA 1
ATOM 579 C C . HIS A 1 70 ? 31.179 -0.148 -17.423 1.00 63.91 70 HIS A C 1
ATOM 581 O O . HIS A 1 70 ? 32.212 -0.678 -17.830 1.00 63.91 70 HIS A O 1
ATOM 587 N N . ILE A 1 71 ? 30.020 -0.816 -17.397 1.00 65.56 71 ILE A N 1
ATOM 588 C CA . ILE A 1 71 ? 29.912 -2.242 -17.741 1.00 65.56 71 ILE A CA 1
ATOM 589 C C . ILE A 1 71 ? 29.343 -2.407 -19.151 1.00 65.56 71 ILE A C 1
ATOM 591 O O . ILE A 1 71 ? 28.220 -1.995 -19.423 1.00 65.56 71 ILE A O 1
ATOM 595 N N . LYS A 1 72 ? 30.106 -3.033 -20.054 1.00 69.56 72 LYS A N 1
ATOM 596 C CA . LYS A 1 72 ? 29.657 -3.331 -21.424 1.00 69.56 72 LYS A CA 1
ATOM 597 C C . LYS A 1 72 ? 28.540 -4.379 -21.420 1.00 69.56 72 LYS A C 1
ATOM 599 O O . LYS A 1 72 ? 28.620 -5.355 -20.681 1.00 69.56 72 LYS A O 1
ATOM 604 N N . GLY A 1 73 ? 27.562 -4.210 -22.308 1.00 76.69 73 GLY A N 1
ATOM 605 C CA . GLY A 1 73 ? 26.480 -5.169 -22.528 1.00 76.69 73 GLY A CA 1
ATOM 606 C C . GLY A 1 73 ? 25.102 -4.626 -22.163 1.00 76.69 73 GLY A C 1
ATOM 607 O O . GLY A 1 73 ? 24.969 -3.565 -21.555 1.00 76.69 73 GLY A O 1
ATOM 608 N N . LYS A 1 74 ? 24.069 -5.378 -22.555 1.00 84.00 74 LYS A N 1
ATOM 609 C CA . LYS A 1 74 ? 22.672 -5.015 -22.320 1.00 84.00 74 LYS A CA 1
ATOM 610 C C . LYS A 1 74 ? 22.361 -5.017 -20.822 1.00 84.00 74 LYS A C 1
ATOM 612 O O . LYS A 1 74 ? 22.682 -5.963 -20.106 1.00 84.00 74 LYS A O 1
ATOM 617 N N . ARG A 1 75 ? 21.704 -3.959 -20.362 1.00 86.69 75 ARG A N 1
ATOM 618 C CA . ARG A 1 75 ? 21.308 -3.732 -18.973 1.00 86.69 75 ARG A CA 1
ATOM 619 C C . ARG A 1 75 ? 19.794 -3.689 -18.875 1.00 86.69 75 ARG A C 1
ATOM 621 O O . ARG A 1 75 ? 19.137 -3.067 -19.708 1.00 86.69 75 ARG A O 1
ATOM 628 N N . CYS A 1 76 ? 19.255 -4.324 -17.845 1.00 89.88 76 CYS A N 1
ATOM 629 C CA . CYS A 1 76 ? 17.833 -4.324 -17.531 1.00 89.88 76 CYS A CA 1
ATOM 630 C C . CYS A 1 76 ? 17.608 -3.713 -16.149 1.00 89.88 76 CYS A C 1
ATOM 632 O O . CYS A 1 76 ? 18.468 -3.812 -15.271 1.00 89.88 76 CYS A O 1
ATOM 634 N N . ILE A 1 77 ? 16.455 -3.077 -15.961 1.00 89.69 77 ILE A N 1
ATOM 635 C CA . ILE A 1 77 ? 16.116 -2.381 -14.722 1.00 89.69 77 ILE A CA 1
ATOM 636 C C . ILE A 1 77 ? 15.379 -3.296 -13.752 1.00 89.69 77 ILE A C 1
ATOM 638 O O . ILE A 1 77 ? 14.384 -3.930 -14.099 1.00 89.69 77 ILE A O 1
ATOM 642 N N . GLY A 1 78 ? 15.828 -3.286 -12.502 1.00 90.88 78 GLY A N 1
ATOM 643 C CA . GLY A 1 78 ? 15.075 -3.752 -11.349 1.00 90.88 78 GLY A CA 1
ATOM 644 C C . GLY A 1 78 ? 14.656 -2.594 -10.440 1.00 90.88 78 GLY A C 1
ATOM 645 O O . GLY A 1 78 ? 15.349 -1.584 -10.320 1.00 90.88 78 GLY A O 1
ATOM 646 N N . LEU A 1 79 ? 13.518 -2.759 -9.772 1.00 88.88 79 LEU A N 1
ATOM 647 C CA . LEU A 1 79 ? 13.123 -1.981 -8.602 1.00 88.88 79 LEU A CA 1
ATOM 648 C C . LEU A 1 79 ? 13.645 -2.687 -7.353 1.00 88.88 79 LEU A C 1
ATOM 650 O O . LEU A 1 79 ? 13.406 -3.885 -7.187 1.00 88.88 79 LEU A O 1
ATOM 654 N N . GLY A 1 80 ? 14.340 -1.948 -6.494 1.00 87.25 80 GLY A N 1
ATOM 655 C CA . GLY A 1 80 ? 14.886 -2.416 -5.220 1.00 87.25 80 GLY A CA 1
ATOM 656 C C . GLY A 1 80 ? 14.615 -1.424 -4.091 1.00 87.25 80 GLY A C 1
ATOM 657 O O . GLY A 1 80 ? 13.928 -0.422 -4.284 1.00 87.25 80 GLY A O 1
ATOM 658 N N . TYR A 1 81 ? 15.156 -1.698 -2.906 1.00 83.06 81 TYR A N 1
ATOM 659 C CA . TYR A 1 81 ? 15.055 -0.827 -1.732 1.00 83.06 81 TYR A CA 1
ATOM 660 C C . TYR A 1 81 ? 16.453 -0.566 -1.169 1.00 83.06 81 TYR A C 1
ATOM 662 O O . TYR A 1 81 ? 17.175 -1.510 -0.860 1.00 83.06 81 TYR A O 1
ATOM 670 N N . ASP A 1 82 ? 16.843 0.703 -1.039 1.00 79.00 82 ASP A N 1
ATOM 671 C CA . ASP A 1 82 ? 18.179 1.095 -0.559 1.00 79.00 82 ASP A CA 1
ATOM 672 C C . ASP A 1 82 ? 18.242 1.404 0.945 1.00 79.00 82 ASP A C 1
ATOM 674 O O . ASP A 1 82 ? 19.223 1.967 1.425 1.00 79.00 82 ASP A O 1
ATOM 678 N N . GLY A 1 83 ? 17.196 1.056 1.697 1.00 71.00 83 GLY A N 1
ATOM 679 C CA . GLY A 1 83 ? 17.070 1.408 3.113 1.00 71.00 83 GLY A CA 1
ATOM 680 C C . GLY A 1 83 ? 16.350 2.734 3.363 1.00 71.00 83 GLY A C 1
ATOM 681 O O . GLY A 1 83 ? 16.041 3.038 4.511 1.00 71.00 83 GLY A O 1
ATOM 682 N N . VAL A 1 84 ? 16.053 3.516 2.317 1.00 69.00 84 VAL A N 1
ATOM 683 C CA . VAL A 1 84 ? 15.334 4.794 2.444 1.00 69.00 84 VAL A CA 1
ATOM 684 C C . VAL A 1 84 ? 14.069 4.804 1.594 1.00 69.00 84 VAL A C 1
ATOM 686 O O . VAL A 1 84 ? 12.991 5.108 2.100 1.00 69.00 84 VAL A O 1
ATOM 689 N N . SER A 1 85 ? 14.159 4.472 0.306 1.00 72.00 85 SER A N 1
ATOM 690 C CA . SER A 1 85 ? 12.975 4.372 -0.553 1.00 72.00 85 SER A CA 1
ATOM 691 C C . SER A 1 85 ? 13.151 3.315 -1.630 1.00 72.00 85 SER A C 1
ATOM 693 O O . SER A 1 85 ? 14.235 2.768 -1.823 1.00 72.00 85 SER A O 1
ATOM 695 N N . VAL A 1 86 ? 12.073 3.049 -2.369 1.00 78.75 86 VAL A N 1
ATOM 696 C CA . VAL A 1 86 ? 12.201 2.295 -3.615 1.00 78.75 86 VAL A CA 1
ATOM 697 C C . VAL A 1 86 ? 13.106 3.070 -4.568 1.00 78.75 86 VAL A C 1
ATOM 699 O O . VAL A 1 86 ? 13.004 4.298 -4.671 1.00 78.75 86 VAL A O 1
ATOM 702 N N . CYS A 1 87 ? 14.006 2.354 -5.223 1.00 84.62 87 CYS A N 1
ATOM 703 C CA . CYS A 1 87 ? 14.995 2.901 -6.134 1.00 84.62 87 CYS A CA 1
ATOM 704 C C . CYS A 1 87 ? 15.210 1.960 -7.325 1.00 84.62 87 CYS A C 1
ATOM 706 O O . CYS A 1 87 ? 14.846 0.783 -7.291 1.00 84.62 87 CYS A O 1
ATOM 708 N N . TRP A 1 88 ? 15.772 2.500 -8.398 1.00 88.88 88 TRP A N 1
ATOM 709 C CA . TRP A 1 88 ? 16.089 1.771 -9.619 1.00 88.88 88 TRP A CA 1
ATOM 710 C C . TRP A 1 88 ? 17.523 1.268 -9.554 1.00 88.88 88 TRP A C 1
ATOM 712 O O . TRP A 1 88 ? 18.432 2.022 -9.207 1.00 88.88 88 TRP A O 1
ATOM 722 N N . PHE A 1 89 ? 17.745 0.023 -9.942 1.00 89.38 89 PHE A N 1
ATOM 723 C CA . PHE A 1 89 ? 19.083 -0.507 -10.149 1.00 89.38 89 PHE A CA 1
ATOM 724 C C . PHE A 1 89 ? 19.151 -1.196 -11.505 1.00 89.38 89 PHE A C 1
ATOM 726 O O . PHE A 1 89 ? 18.206 -1.856 -11.936 1.00 89.38 89 PHE A O 1
ATOM 733 N N . ASP A 1 90 ? 20.264 -1.020 -12.203 1.00 89.25 90 ASP A N 1
ATOM 734 C CA . ASP A 1 90 ? 20.540 -1.756 -13.427 1.00 89.25 90 ASP A CA 1
ATOM 735 C C . ASP A 1 90 ? 21.311 -3.041 -13.105 1.00 89.25 90 ASP A C 1
ATOM 737 O O . ASP A 1 90 ? 22.215 -3.059 -12.265 1.00 89.25 90 ASP A O 1
ATOM 741 N N . GLN A 1 91 ? 20.976 -4.126 -13.795 1.00 89.00 91 GLN A N 1
ATOM 742 C CA . GLN A 1 91 ? 21.697 -5.394 -13.714 1.00 89.00 91 GLN A CA 1
ATOM 743 C C . GLN A 1 91 ? 21.723 -6.119 -15.062 1.00 89.00 91 GLN A C 1
ATOM 745 O O . GLN A 1 91 ? 21.158 -5.649 -16.053 1.00 89.00 91 GLN A O 1
ATOM 750 N N . ASP A 1 92 ? 22.438 -7.244 -15.107 1.00 88.50 92 ASP A N 1
ATOM 751 C CA . ASP A 1 92 ? 22.476 -8.080 -16.300 1.00 88.50 92 ASP A CA 1
ATOM 752 C C . ASP A 1 92 ? 21.087 -8.680 -16.510 1.00 88.50 92 ASP A C 1
ATOM 754 O O . ASP A 1 92 ? 20.518 -9.263 -15.587 1.00 88.50 92 ASP A O 1
ATOM 758 N N . CYS A 1 93 ? 20.546 -8.521 -17.716 1.00 88.00 93 CYS A N 1
ATOM 759 C CA . CYS A 1 93 ? 19.234 -9.031 -18.088 1.00 88.00 93 CYS A CA 1
ATOM 760 C C . CYS A 1 93 ? 19.088 -10.545 -17.880 1.00 88.00 93 CYS A C 1
ATOM 762 O O . CYS A 1 93 ? 17.963 -11.003 -17.709 1.00 88.00 93 CYS A O 1
ATOM 764 N N . VAL A 1 94 ? 20.185 -11.314 -17.903 1.00 87.00 94 VAL A N 1
ATOM 765 C CA . VAL A 1 94 ? 20.137 -12.772 -17.693 1.00 87.00 94 VAL A CA 1
ATOM 766 C C . VAL A 1 94 ? 20.219 -13.182 -16.221 1.00 87.00 94 VAL A C 1
ATOM 768 O O . VAL A 1 94 ? 20.039 -14.355 -15.901 1.00 87.00 94 VAL A O 1
ATOM 771 N N . ASN A 1 95 ? 20.502 -12.250 -15.305 1.00 84.25 95 ASN A N 1
ATOM 772 C CA . ASN A 1 95 ? 20.598 -12.570 -13.885 1.00 84.25 95 ASN A CA 1
ATOM 773 C C . ASN A 1 95 ? 19.210 -12.607 -13.236 1.00 84.25 95 ASN A C 1
ATOM 775 O O . ASN A 1 95 ? 18.692 -11.597 -12.767 1.00 84.25 95 ASN A O 1
ATOM 779 N N . GLU A 1 96 ? 18.615 -13.792 -13.186 1.00 79.12 96 GLU A N 1
ATOM 780 C CA . GLU A 1 96 ? 17.273 -13.996 -12.628 1.00 79.12 96 GLU A CA 1
ATOM 781 C C . GLU A 1 96 ? 17.256 -14.174 -11.097 1.00 79.12 96 GLU A C 1
ATOM 783 O O . GLU A 1 96 ? 16.185 -14.213 -10.486 1.00 79.12 96 GLU A O 1
ATOM 788 N N . ASN A 1 97 ? 18.422 -14.264 -10.449 1.00 79.81 97 ASN A N 1
ATOM 789 C CA . ASN A 1 97 ? 18.507 -14.575 -9.023 1.00 79.81 97 ASN A CA 1
ATOM 790 C C . ASN A 1 97 ? 17.818 -13.504 -8.163 1.00 79.81 97 ASN A C 1
ATOM 792 O O . ASN A 1 97 ? 18.127 -12.318 -8.248 1.00 79.81 97 ASN A O 1
ATOM 796 N N . ASN A 1 98 ? 16.914 -13.942 -7.279 1.00 82.38 98 ASN A N 1
ATOM 797 C CA . ASN A 1 98 ? 16.152 -13.095 -6.350 1.00 82.38 98 ASN A CA 1
ATOM 798 C C . ASN A 1 98 ? 15.284 -12.004 -7.003 1.00 82.38 98 ASN A C 1
ATOM 800 O O . ASN A 1 98 ? 14.885 -11.057 -6.322 1.00 82.38 98 ASN A O 1
ATOM 804 N N . MET A 1 99 ? 14.936 -12.158 -8.282 1.00 88.81 99 MET A N 1
ATOM 805 C CA . MET A 1 99 ? 14.013 -11.261 -8.970 1.00 88.81 99 MET A CA 1
ATOM 806 C C . MET A 1 99 ? 12.593 -11.831 -9.013 1.00 88.81 99 MET A C 1
ATOM 808 O O . MET A 1 99 ? 12.384 -13.003 -9.317 1.00 88.81 99 MET A O 1
ATOM 812 N N . GLN A 1 100 ? 11.593 -10.990 -8.750 1.00 89.38 100 GLN A N 1
ATOM 813 C CA . GLN A 1 100 ? 10.193 -11.270 -9.068 1.00 89.38 100 GLN A CA 1
ATOM 814 C C . GLN A 1 100 ? 9.767 -10.539 -10.347 1.00 89.38 100 GLN A C 1
ATOM 816 O O . GLN A 1 100 ? 10.370 -9.542 -10.750 1.00 89.38 100 GLN A O 1
ATOM 821 N N . VAL A 1 101 ? 8.693 -11.021 -10.971 1.00 88.75 101 VAL A N 1
ATOM 822 C CA . VAL A 1 101 ? 8.107 -10.427 -12.177 1.00 88.75 101 VAL A CA 1
ATOM 823 C C . VAL A 1 101 ? 6.672 -10.011 -11.878 1.00 88.75 101 VAL A C 1
ATOM 825 O O . VAL A 1 101 ? 5.887 -10.804 -11.362 1.00 88.75 101 VAL A O 1
ATOM 828 N N . VAL A 1 102 ? 6.327 -8.775 -12.233 1.00 88.12 102 VAL A N 1
ATOM 829 C CA . VAL A 1 102 ? 4.944 -8.288 -12.265 1.00 88.12 102 VAL A CA 1
ATOM 830 C C . VAL A 1 102 ? 4.574 -8.067 -13.730 1.00 88.12 102 VAL A C 1
ATOM 832 O O . VAL A 1 102 ? 5.359 -7.497 -14.489 1.00 88.12 102 VAL A O 1
ATOM 835 N N . CYS A 1 103 ? 3.404 -8.548 -14.143 1.00 90.19 103 CYS A N 1
ATOM 836 C CA . CYS A 1 103 ? 2.942 -8.448 -15.524 1.00 90.19 103 CYS A CA 1
ATOM 837 C C . CYS A 1 103 ? 1.907 -7.328 -15.680 1.00 90.19 103 CYS A C 1
ATOM 839 O O . CYS A 1 103 ? 1.001 -7.205 -14.858 1.00 90.19 103 CYS A O 1
ATOM 841 N N . LYS A 1 104 ? 2.033 -6.550 -16.757 1.00 86.75 104 LYS A N 1
ATOM 842 C CA . LYS A 1 104 ? 1.030 -5.618 -17.277 1.00 86.75 104 LYS A CA 1
ATOM 843 C C . LYS A 1 104 ? 0.351 -6.291 -18.466 1.00 86.75 104 LYS A C 1
ATOM 845 O O . LYS A 1 104 ? 1.022 -6.730 -19.395 1.00 86.75 104 LYS A O 1
ATOM 850 N N . ALA A 1 105 ? -0.966 -6.405 -18.418 1.00 85.81 105 ALA A N 1
ATOM 851 C CA . ALA A 1 105 ? -1.779 -6.930 -19.506 1.00 85.81 105 ALA A CA 1
ATOM 852 C C . ALA A 1 105 ? -2.965 -5.983 -19.721 1.00 85.81 105 ALA A C 1
ATOM 854 O O . ALA A 1 105 ? -3.405 -5.353 -18.751 1.00 85.81 105 ALA A O 1
ATOM 855 N N . PRO A 1 106 ? -3.482 -5.860 -20.956 1.00 79.06 106 PRO A N 1
ATOM 856 C CA . PRO A 1 106 ? -4.733 -5.154 -21.178 1.00 79.06 106 PRO A CA 1
ATOM 857 C C . PRO A 1 106 ? -5.831 -5.781 -20.306 1.00 79.06 106 PRO A C 1
ATOM 859 O O . PRO A 1 106 ? -5.800 -6.993 -20.055 1.00 79.06 106 PRO A O 1
ATOM 862 N N . PRO A 1 107 ? -6.789 -4.979 -19.811 1.00 69.00 107 PRO A N 1
ATOM 863 C CA . PRO A 1 107 ? -7.892 -5.521 -19.039 1.00 69.00 107 PRO A CA 1
ATOM 864 C C . PRO A 1 107 ? -8.594 -6.596 -19.868 1.00 69.00 107 PRO A C 1
ATOM 866 O O . PRO A 1 107 ? -8.864 -6.401 -21.055 1.00 69.00 107 PRO A O 1
ATOM 869 N N . ILE A 1 108 ? -8.910 -7.727 -19.237 1.00 64.69 108 ILE A N 1
ATOM 870 C CA . ILE A 1 108 ? -9.871 -8.665 -19.811 1.00 64.69 108 ILE A CA 1
ATOM 871 C C . ILE A 1 108 ? -11.190 -7.900 -19.803 1.00 64.69 108 ILE A C 1
ATOM 873 O O . ILE A 1 108 ? -11.768 -7.679 -18.738 1.00 64.69 108 ILE A O 1
ATOM 877 N N . ILE A 1 109 ? -11.603 -7.396 -20.965 1.00 54.34 109 ILE A N 1
ATOM 878 C CA . ILE A 1 109 ? -12.879 -6.704 -21.111 1.00 54.34 109 ILE A CA 1
ATOM 879 C C . ILE A 1 109 ? -13.960 -7.758 -20.879 1.00 54.34 109 ILE A C 1
ATOM 881 O O . ILE A 1 109 ? -14.344 -8.483 -21.793 1.00 54.34 109 ILE A O 1
ATOM 885 N N . ASP A 1 110 ? -14.433 -7.866 -19.641 1.00 46.81 110 ASP A N 1
ATOM 886 C CA . ASP A 1 110 ? -15.719 -8.482 -19.370 1.00 46.81 110 ASP A CA 1
ATOM 887 C C . ASP A 1 110 ? -16.779 -7.501 -19.874 1.00 46.81 110 ASP A C 1
ATOM 889 O O . ASP A 1 110 ? -17.079 -6.479 -19.248 1.00 46.81 110 ASP A O 1
ATOM 893 N N . VAL A 1 111 ? -17.290 -7.783 -21.073 1.00 45.97 111 VAL A N 1
ATOM 894 C CA . VAL A 1 111 ? -18.258 -6.960 -21.814 1.00 45.97 111 VAL A CA 1
ATOM 895 C C . VAL A 1 111 ? -19.556 -6.724 -21.012 1.00 45.97 111 VAL A C 1
ATOM 897 O O . VAL A 1 111 ? -20.391 -5.923 -21.418 1.00 45.97 111 VAL A O 1
ATOM 900 N N . GLN A 1 112 ? -19.730 -7.329 -19.832 1.00 45.72 112 GLN A N 1
ATOM 901 C CA . GLN A 1 112 ? -20.906 -7.131 -18.982 1.00 45.72 112 GLN A CA 1
ATOM 902 C C . GLN A 1 112 ? -20.810 -6.019 -17.926 1.00 45.72 112 GLN A C 1
ATOM 904 O O . GLN A 1 112 ? -21.810 -5.743 -17.263 1.00 45.72 112 GLN A O 1
ATOM 909 N N . LYS A 1 113 ? -19.674 -5.325 -17.767 1.00 43.41 113 LYS A N 1
ATOM 910 C CA . LYS A 1 113 ? -19.564 -4.212 -16.800 1.00 43.41 113 LYS A CA 1
ATOM 911 C C . LYS A 1 113 ? -19.242 -2.870 -17.455 1.00 43.41 113 LYS A C 1
ATOM 913 O O . LYS A 1 113 ? -18.335 -2.154 -17.040 1.00 43.41 113 LYS A O 1
ATOM 918 N N . SER A 1 114 ? -20.042 -2.478 -18.447 1.00 35.59 114 SER A N 1
ATOM 919 C CA . SER A 1 114 ? -20.150 -1.068 -18.829 1.00 35.59 114 SER A CA 1
ATOM 920 C C . SER A 1 114 ? -20.800 -0.294 -17.674 1.00 35.59 114 SER A C 1
ATOM 922 O O . SER A 1 114 ? -22.025 -0.234 -17.552 1.00 35.59 114 SER A O 1
ATOM 924 N N . PHE A 1 115 ? -19.991 0.272 -16.781 1.00 44.09 115 PHE A N 1
ATOM 925 C CA . PHE A 1 115 ? -20.483 1.293 -15.864 1.00 44.09 115 PHE A CA 1
ATOM 926 C C . PHE A 1 115 ? -20.893 2.514 -16.700 1.00 44.09 115 PHE A C 1
ATOM 928 O O . PHE A 1 115 ? -20.063 3.147 -17.347 1.00 44.09 115 PHE A O 1
ATOM 935 N N . SER A 1 116 ? -22.197 2.803 -16.709 1.00 42.44 116 SER A N 1
ATOM 936 C CA . SER A 1 116 ? -22.787 4.076 -17.147 1.00 42.44 116 SER A CA 1
ATOM 937 C C . SER A 1 116 ? -22.010 5.267 -16.563 1.00 42.44 116 SER A C 1
ATOM 939 O O . SER A 1 116 ? -21.516 5.140 -15.437 1.00 42.44 116 SER A O 1
ATOM 941 N N . PRO A 1 117 ? -21.966 6.440 -17.236 1.00 47.16 117 PRO A N 1
ATOM 942 C CA . PRO A 1 117 ? -21.392 7.654 -16.663 1.00 47.16 117 PRO A CA 1
ATOM 943 C C . PRO A 1 117 ? -21.989 7.888 -15.272 1.00 47.16 117 PRO A C 1
ATOM 945 O O . PRO A 1 117 ? -23.204 7.825 -15.068 1.00 47.16 117 PRO A O 1
ATOM 948 N N . THR A 1 118 ? -21.105 8.008 -14.295 1.00 51.19 118 THR A N 1
ATOM 949 C CA . THR A 1 118 ? -21.337 7.729 -12.881 1.00 51.19 118 THR A CA 1
ATOM 950 C C . THR A 1 118 ? -22.279 8.744 -12.227 1.00 51.19 118 THR A C 1
ATOM 952 O O . THR A 1 118 ? -21.884 9.865 -11.929 1.00 51.19 118 THR A O 1
ATOM 955 N N . LYS A 1 119 ? -23.501 8.315 -11.878 1.00 64.81 119 LYS A N 1
ATOM 956 C CA . LYS A 1 119 ? -24.343 8.987 -10.861 1.00 64.81 119 LYS A CA 1
ATOM 957 C C . LYS A 1 119 ? -23.762 8.840 -9.443 1.00 64.81 119 LYS A C 1
ATOM 959 O O . LYS A 1 119 ? -24.297 9.393 -8.493 1.00 64.81 119 LYS A O 1
ATOM 964 N N . TYR A 1 120 ? -22.696 8.056 -9.280 1.00 72.75 120 TYR A N 1
ATOM 965 C CA . TYR A 1 120 ? -22.085 7.726 -7.998 1.00 72.75 120 TYR A CA 1
ATOM 966 C C . TYR A 1 120 ? -20.615 8.136 -7.966 1.00 72.75 120 TYR A C 1
ATOM 968 O O . TYR A 1 120 ? -19.908 7.986 -8.956 1.00 72.75 120 TYR A O 1
ATOM 976 N N . GLY A 1 121 ? -20.137 8.606 -6.821 1.00 81.62 121 GLY A N 1
ATOM 977 C CA . GLY A 1 121 ? -18.747 9.002 -6.636 1.00 81.62 121 GLY A CA 1
ATOM 978 C C . GLY A 1 121 ? -18.356 9.062 -5.168 1.00 81.62 121 GLY A C 1
ATOM 979 O O . GLY A 1 121 ? -19.107 8.639 -4.289 1.00 81.62 121 GLY A O 1
ATOM 980 N N . CYS A 1 122 ? -17.152 9.555 -4.899 1.00 85.12 122 CYS A N 1
ATOM 981 C CA . CYS A 1 122 ? -16.643 9.685 -3.539 1.00 85.12 122 CYS A CA 1
ATOM 982 C C . CYS A 1 122 ? -16.810 11.105 -3.011 1.00 85.12 122 CYS A C 1
ATOM 984 O O . CYS A 1 122 ? -16.892 12.067 -3.773 1.00 85.12 122 CYS A O 1
ATOM 986 N N . LYS A 1 123 ? -16.841 11.227 -1.682 1.00 84.00 123 LYS A N 1
ATOM 987 C CA . LYS A 1 123 ? -16.790 12.524 -1.002 1.00 84.00 123 LYS A CA 1
ATOM 988 C C . LYS A 1 123 ? -15.506 13.270 -1.376 1.00 84.00 123 LYS A C 1
ATOM 990 O O . LYS A 1 123 ? -14.498 12.647 -1.711 1.00 84.00 123 LYS A O 1
ATOM 995 N N . LEU A 1 124 ? -15.525 14.598 -1.278 1.00 80.62 124 LEU A N 1
ATOM 996 C CA . LEU A 1 124 ? -14.334 15.413 -1.520 1.00 80.62 124 LEU A CA 1
ATOM 997 C C . LEU A 1 124 ? -13.170 14.940 -0.630 1.00 80.62 124 LEU A C 1
ATOM 999 O O . LEU A 1 124 ? -13.350 14.709 0.566 1.00 80.62 124 LEU A O 1
ATOM 1003 N N . GLY A 1 125 ? -11.989 14.760 -1.225 1.00 76.56 125 GLY A N 1
ATOM 1004 C CA . GLY A 1 125 ? -10.800 14.238 -0.539 1.00 76.56 125 GLY A CA 1
ATOM 1005 C C . GLY A 1 125 ? -10.758 12.711 -0.379 1.00 76.56 125 GLY A C 1
ATOM 1006 O O . GLY A 1 125 ? -9.762 12.182 0.109 1.00 76.56 125 GLY A O 1
ATOM 1007 N N . TRP A 1 126 ? -11.797 11.992 -0.811 1.00 84.00 126 TRP A N 1
ATOM 1008 C CA . TRP A 1 126 ? -11.823 10.531 -0.854 1.00 84.00 126 TRP A CA 1
ATOM 1009 C C . TRP A 1 126 ? -11.591 10.032 -2.274 1.00 84.00 126 TRP A C 1
ATOM 1011 O O . TRP A 1 126 ? -11.901 10.700 -3.256 1.00 84.00 126 TRP A O 1
ATOM 1021 N N . SER A 1 127 ? -11.050 8.827 -2.378 1.00 81.69 127 SER A N 1
ATOM 1022 C CA . SER A 1 127 ? -10.599 8.251 -3.641 1.00 81.69 127 SER A CA 1
ATOM 1023 C C . SER A 1 127 ? -11.352 6.969 -3.942 1.00 81.69 127 SER A C 1
ATOM 1025 O O . SER A 1 127 ? -11.444 6.086 -3.087 1.00 81.69 127 SER A O 1
ATOM 1027 N N . TYR A 1 128 ? -11.917 6.894 -5.147 1.00 81.44 128 TYR A N 1
ATOM 1028 C CA . TYR A 1 128 ? -12.637 5.715 -5.612 1.00 81.44 128 TYR A CA 1
ATOM 1029 C C . TYR A 1 128 ? -11.653 4.647 -6.068 1.00 81.44 128 TYR A C 1
ATOM 1031 O O . TYR A 1 128 ? -10.734 4.934 -6.833 1.00 81.44 128 TYR A O 1
ATOM 1039 N N . LEU A 1 129 ? -11.873 3.414 -5.625 1.00 74.94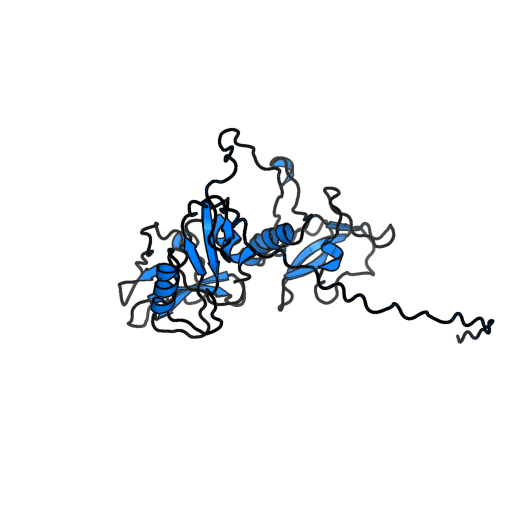 129 LEU A N 1
ATOM 1040 C CA . LEU A 1 129 ? -11.069 2.260 -5.998 1.00 74.94 129 LEU A CA 1
ATOM 1041 C C . LEU A 1 129 ? -11.930 1.278 -6.804 1.00 74.94 129 LEU A C 1
ATOM 1043 O O . LEU A 1 129 ? -12.658 0.479 -6.213 1.00 74.94 129 LEU A O 1
ATOM 1047 N N . PRO A 1 130 ? -11.850 1.288 -8.153 1.00 73.56 130 PRO A N 1
ATOM 1048 C CA . PRO A 1 130 ? -12.712 0.467 -9.010 1.00 73.56 130 PRO A CA 1
ATOM 1049 C C . PRO A 1 130 ? -12.622 -1.033 -8.724 1.00 73.56 130 PRO A C 1
ATOM 1051 O O . PRO A 1 130 ? -13.625 -1.739 -8.772 1.00 73.56 130 PRO A O 1
ATOM 1054 N N . SER A 1 131 ? -11.426 -1.516 -8.376 1.00 68.88 131 SER A N 1
ATOM 1055 C CA . SER A 1 131 ? -11.174 -2.921 -8.039 1.00 68.88 131 SER A CA 1
ATOM 1056 C C . SER A 1 131 ? -11.913 -3.403 -6.791 1.00 68.88 131 SER A C 1
ATOM 1058 O O . SER A 1 131 ? -12.080 -4.605 -6.624 1.00 68.88 131 SER A O 1
ATOM 1060 N N . THR A 1 132 ? -12.317 -2.490 -5.903 1.00 74.88 132 THR A N 1
ATOM 1061 C CA . THR A 1 132 ? -13.057 -2.825 -4.675 1.00 74.88 132 THR A CA 1
ATOM 1062 C C . THR A 1 132 ? -14.489 -2.301 -4.711 1.00 74.88 132 THR A C 1
ATOM 1064 O O . THR A 1 132 ? -15.353 -2.821 -4.016 1.00 74.88 132 THR A O 1
ATOM 1067 N N . GLY A 1 133 ? -14.764 -1.286 -5.533 1.00 81.56 133 GLY A N 1
ATOM 1068 C CA . GLY A 1 133 ? -16.053 -0.610 -5.584 1.00 81.56 133 GLY A CA 1
ATOM 1069 C C . GLY A 1 133 ? -16.297 0.345 -4.411 1.00 81.56 133 GLY A C 1
ATOM 1070 O O . GLY A 1 133 ? -17.424 0.811 -4.254 1.00 81.56 133 GLY A O 1
ATOM 1071 N N . TYR A 1 134 ? -15.272 0.657 -3.611 1.00 87.19 134 TYR A N 1
ATOM 1072 C CA . TYR A 1 134 ? -15.370 1.512 -2.424 1.00 87.19 134 TYR A CA 1
ATOM 1073 C C . TYR A 1 134 ? -14.585 2.824 -2.568 1.00 87.19 134 TYR A C 1
ATOM 1075 O O . TYR A 1 134 ? -13.705 2.976 -3.415 1.00 87.19 134 TYR A O 1
ATOM 1083 N N . CYS A 1 135 ? -14.920 3.776 -1.704 1.00 87.94 135 CYS A N 1
ATOM 1084 C CA . CYS A 1 135 ? -14.229 5.040 -1.499 1.00 87.94 135 CYS A CA 1
ATOM 1085 C C . CYS A 1 135 ? -13.343 4.965 -0.260 1.00 87.94 135 CYS A C 1
ATOM 1087 O O . CYS A 1 135 ? -13.770 4.441 0.770 1.00 87.94 135 CYS A O 1
ATOM 1089 N N . TYR A 1 136 ? -12.151 5.554 -0.333 1.00 87.38 136 TYR A N 1
ATOM 1090 C CA . TYR A 1 136 ? -11.184 5.541 0.762 1.00 87.38 136 TYR A CA 1
ATOM 1091 C C . TYR A 1 136 ? -10.664 6.946 1.044 1.00 87.38 136 TYR A C 1
ATOM 1093 O O . TYR A 1 136 ? -10.408 7.712 0.115 1.00 87.38 136 TYR A O 1
ATOM 1101 N N . GLY A 1 137 ? -10.483 7.280 2.317 1.00 84.50 137 GLY A N 1
ATOM 1102 C CA . GLY A 1 137 ? -9.987 8.584 2.751 1.00 84.50 137 GLY A CA 1
ATOM 1103 C C . GLY A 1 137 ? -9.033 8.432 3.927 1.00 84.50 137 GLY A C 1
ATOM 1104 O O . GLY A 1 137 ? -9.416 7.901 4.969 1.00 84.50 137 GLY A O 1
ATOM 1105 N N . ALA A 1 138 ? -7.786 8.874 3.761 1.00 75.81 138 ALA A N 1
ATOM 1106 C CA . ALA A 1 138 ? -6.810 8.908 4.848 1.00 75.81 138 ALA A CA 1
ATOM 1107 C C . ALA A 1 138 ? -6.899 10.229 5.602 1.00 75.81 138 ALA A C 1
ATOM 1109 O O . ALA A 1 138 ? -7.122 11.269 4.985 1.00 75.81 138 ALA A O 1
ATOM 1110 N N . ASN A 1 139 ? -6.638 10.172 6.913 1.00 65.38 139 ASN A N 1
ATOM 1111 C CA . ASN A 1 139 ? -6.368 11.339 7.753 1.00 65.38 139 ASN A CA 1
ATOM 1112 C C . ASN A 1 139 ? -7.305 12.516 7.456 1.00 65.38 139 ASN A C 1
ATOM 1114 O O . ASN A 1 139 ? -6.823 13.538 6.978 1.00 65.38 139 ASN A O 1
ATOM 1118 N N . ALA A 1 140 ? -8.612 12.380 7.713 1.00 51.09 140 ALA A N 1
ATOM 1119 C CA . ALA A 1 140 ? -9.610 13.445 7.552 1.00 51.09 140 ALA A CA 1
ATOM 1120 C C . ALA A 1 140 ? -9.228 14.726 8.344 1.00 51.09 140 ALA A C 1
ATOM 1122 O O . ALA A 1 140 ? -9.731 14.984 9.434 1.00 51.09 140 ALA A O 1
ATOM 1123 N N . GLY A 1 141 ? -8.272 15.498 7.821 1.00 45.72 141 GLY A N 1
ATOM 1124 C CA . GLY A 1 141 ? -7.723 16.730 8.380 1.00 45.72 141 GLY A CA 1
ATOM 1125 C C . GLY A 1 141 ? -6.755 16.625 9.572 1.00 45.72 141 GLY A C 1
ATOM 1126 O O . GLY A 1 141 ? -6.528 17.658 10.195 1.00 45.72 141 GLY A O 1
ATOM 1127 N N . LYS A 1 142 ? -6.185 15.462 9.949 1.00 51.78 142 LYS A N 1
ATOM 1128 C CA . LYS A 1 142 ? -5.333 15.354 11.167 1.00 51.78 142 LYS A CA 1
ATOM 1129 C C . LYS A 1 142 ? -4.003 14.616 10.980 1.00 51.78 142 LYS A C 1
ATOM 1131 O O . LYS A 1 142 ? -3.945 13.561 10.361 1.00 51.78 142 LYS A O 1
ATOM 1136 N N . THR A 1 143 ? -2.945 15.167 11.581 1.00 54.69 143 THR A N 1
ATOM 1137 C CA . THR A 1 143 ? -1.555 14.666 11.550 1.00 54.69 143 THR A CA 1
ATOM 1138 C C . THR A 1 143 ? -1.082 14.039 12.869 1.00 54.69 143 THR A C 1
ATOM 1140 O O . THR A 1 143 ? 0.049 13.560 12.936 1.00 54.69 143 THR A O 1
ATOM 1143 N N . SER A 1 144 ? -1.918 14.026 13.912 1.00 64.69 144 SER A N 1
ATOM 1144 C CA . SER A 1 144 ? -1.588 13.484 15.236 1.00 64.69 144 SER A CA 1
ATOM 1145 C C . SER A 1 144 ? -1.888 11.985 15.352 1.00 64.69 144 SER A C 1
ATOM 1147 O O . SER A 1 144 ? -2.851 11.510 14.750 1.00 64.69 144 SER A O 1
ATOM 1149 N N . SER A 1 145 ? -1.111 11.282 16.190 1.00 82.06 145 SER A N 1
ATOM 1150 C CA . SER A 1 145 ? -1.451 9.974 16.785 1.00 82.06 145 SER A CA 1
ATOM 1151 C C . SER A 1 145 ? -2.945 9.846 17.087 1.00 82.06 145 SER A C 1
ATOM 1153 O O . SER A 1 145 ? -3.552 10.798 17.588 1.00 82.06 145 SER A O 1
ATOM 1155 N N . ILE A 1 146 ? -3.532 8.672 16.845 1.00 87.94 146 ILE A N 1
ATOM 1156 C CA . ILE A 1 146 ? -4.940 8.426 17.163 1.00 87.94 146 ILE A CA 1
ATOM 1157 C C . ILE A 1 146 ? -5.189 7.032 17.740 1.00 87.94 146 ILE A C 1
ATOM 1159 O O . ILE A 1 146 ? -4.642 6.040 17.265 1.00 87.94 146 ILE A O 1
ATOM 1163 N N . THR A 1 147 ? -6.047 6.947 18.759 1.00 92.38 147 THR A N 1
ATOM 1164 C CA . THR A 1 147 ? -6.535 5.665 19.289 1.00 92.38 147 THR A CA 1
ATOM 1165 C C . THR A 1 147 ? -7.485 4.995 18.304 1.00 92.38 147 THR A C 1
ATOM 1167 O O . THR A 1 147 ? -8.128 5.663 17.491 1.00 92.38 147 THR A O 1
ATOM 1170 N N . TRP A 1 148 ? -7.636 3.675 18.404 1.00 93.00 148 TRP A N 1
ATOM 1171 C CA . TRP A 1 148 ? -8.529 2.936 17.511 1.00 93.00 148 TRP A CA 1
ATOM 1172 C C . TRP A 1 148 ? -9.975 3.452 17.582 1.00 93.00 148 TRP A C 1
ATOM 1174 O O . TRP A 1 148 ? -10.597 3.721 16.558 1.00 93.00 148 TRP A O 1
ATOM 1184 N N . THR A 1 149 ? -10.483 3.688 18.797 1.00 92.38 149 THR A N 1
ATOM 1185 C CA . THR A 1 149 ? -11.851 4.186 19.014 1.00 92.38 149 THR A CA 1
ATOM 1186 C C . THR A 1 149 ? -12.065 5.566 18.399 1.00 92.38 149 THR A C 1
ATOM 1188 O O . THR A 1 149 ? -13.086 5.809 17.762 1.00 92.38 149 THR A O 1
ATOM 1191 N N . ASN A 1 150 ? -11.103 6.481 18.557 1.00 91.88 150 ASN A N 1
ATOM 1192 C CA . ASN A 1 150 ? -11.220 7.817 17.976 1.00 91.88 150 ASN A CA 1
ATOM 1193 C C . ASN A 1 150 ? -11.154 7.767 16.447 1.00 91.88 150 ASN A C 1
ATOM 1195 O O . ASN A 1 150 ? -11.862 8.523 15.785 1.00 91.88 150 ASN A O 1
ATOM 1199 N N . ALA A 1 151 ? -10.327 6.880 15.893 1.00 91.44 151 ALA A N 1
ATOM 1200 C CA . ALA A 1 151 ? -10.225 6.680 14.457 1.00 91.44 151 ALA A CA 1
ATOM 1201 C C . ALA A 1 151 ? -11.543 6.168 13.863 1.00 91.44 151 ALA A C 1
ATOM 1203 O O . ALA A 1 151 ? -12.031 6.738 12.888 1.00 91.44 151 ALA A O 1
ATOM 1204 N N . GLU A 1 152 ? -12.168 5.176 14.501 1.00 92.88 152 GLU A N 1
ATOM 1205 C CA . GLU A 1 152 ? -13.478 4.674 14.082 1.00 92.88 152 GLU A CA 1
ATOM 1206 C C . GLU A 1 152 ? -14.560 5.755 14.163 1.00 92.88 152 GLU A C 1
ATOM 1208 O O . GLU A 1 152 ? -15.279 5.973 13.192 1.00 92.88 152 GLU A O 1
ATOM 1213 N N . ASN A 1 153 ? -14.622 6.509 15.264 1.00 92.19 153 ASN A N 1
ATOM 1214 C CA . ASN A 1 153 ? -15.595 7.595 15.420 1.00 92.19 153 ASN A CA 1
ATOM 1215 C C . ASN A 1 153 ? -15.470 8.663 14.317 1.00 92.19 153 ASN A C 1
ATOM 1217 O O . ASN A 1 153 ? -16.473 9.208 13.854 1.00 92.19 153 ASN A O 1
ATOM 1221 N N . ILE A 1 154 ? -14.244 8.970 13.881 1.00 90.31 154 ILE A N 1
ATOM 1222 C CA . ILE A 1 154 ? -14.000 9.921 12.788 1.00 90.31 154 ILE A CA 1
ATOM 1223 C C . ILE A 1 154 ? -14.410 9.332 11.436 1.00 90.31 154 ILE A C 1
ATOM 1225 O O . ILE A 1 154 ? -15.004 10.033 10.613 1.00 90.31 154 ILE A O 1
ATOM 1229 N N . CYS A 1 155 ? -14.130 8.053 11.190 1.00 91.12 155 CYS A N 1
ATOM 1230 C CA . CYS A 1 155 ? -14.588 7.406 9.967 1.00 91.12 155 CYS A CA 1
ATOM 1231 C C . CYS A 1 155 ? -16.124 7.347 9.907 1.00 91.12 155 CYS A C 1
ATOM 1233 O O . CYS A 1 155 ? -16.696 7.687 8.868 1.00 91.12 155 CYS A O 1
ATOM 1235 N N . GLN A 1 156 ? -16.787 7.041 11.027 1.00 92.44 156 GLN A N 1
ATOM 1236 C CA . GLN A 1 156 ? -18.250 7.034 11.156 1.00 92.44 156 GLN A CA 1
ATOM 1237 C C . GLN A 1 156 ? -18.870 8.409 10.933 1.00 92.44 156 GLN A C 1
ATOM 1239 O O . GLN A 1 156 ? -19.812 8.533 10.149 1.00 92.44 156 GLN A O 1
ATOM 1244 N N . SER A 1 157 ? -18.321 9.462 11.545 1.00 90.12 157 SER A N 1
ATOM 1245 C CA . SER A 1 157 ? -18.798 10.833 11.311 1.00 90.12 157 SER A CA 1
ATOM 1246 C C . SER A 1 157 ? -18.606 11.269 9.855 1.00 90.12 157 SER A C 1
ATOM 1248 O O . SER A 1 157 ? -19.388 12.053 9.318 1.00 90.12 157 SER A O 1
ATOM 1250 N N . SER A 1 158 ? -17.623 10.679 9.175 1.00 87.25 158 SER A N 1
ATOM 1251 C CA . SER A 1 158 ? -17.383 10.849 7.744 1.00 87.25 158 SER A CA 1
ATOM 1252 C C . SER A 1 158 ? -18.220 9.909 6.864 1.00 87.25 158 SER A C 1
ATOM 1254 O O . SER A 1 158 ? -18.041 9.898 5.645 1.00 87.25 158 SER A O 1
ATOM 1256 N N . GLY A 1 159 ? -19.178 9.162 7.424 1.00 88.25 159 GLY A N 1
ATOM 1257 C CA . GLY A 1 159 ? -20.091 8.261 6.707 1.00 88.25 159 GLY A CA 1
ATOM 1258 C C . GLY A 1 159 ? -19.438 6.987 6.169 1.00 88.25 159 GLY A C 1
ATOM 1259 O O . GLY A 1 159 ? -19.872 6.467 5.142 1.00 88.25 159 GLY A O 1
ATOM 1260 N N . GLY A 1 160 ? -18.376 6.528 6.823 1.00 90.75 160 GLY A N 1
ATOM 1261 C CA . GLY A 1 160 ? -17.699 5.269 6.546 1.00 90.75 160 GLY A CA 1
ATOM 1262 C C . GLY A 1 160 ? -17.278 4.580 7.837 1.00 90.75 160 GLY A C 1
ATOM 1263 O O . GLY A 1 160 ? -17.813 4.845 8.904 1.00 90.75 160 GLY A O 1
ATOM 1264 N N . HIS A 1 161 ? -16.289 3.712 7.728 1.00 93.38 161 HIS A N 1
ATOM 1265 C CA . HIS A 1 161 ? -15.734 2.933 8.829 1.00 93.38 161 HIS A CA 1
ATOM 1266 C C . HIS A 1 161 ? -14.217 2.858 8.679 1.00 93.38 161 HIS A C 1
ATOM 1268 O O . HIS A 1 161 ? -13.699 3.144 7.595 1.00 93.38 161 HIS A O 1
ATOM 1274 N N . LEU A 1 162 ? -13.484 2.495 9.730 1.00 92.56 162 LEU A N 1
ATOM 1275 C CA . LEU A 1 162 ? -12.086 2.099 9.573 1.00 92.56 162 LEU A CA 1
ATOM 1276 C C . LEU A 1 162 ? -11.963 1.020 8.492 1.00 92.56 162 LEU A C 1
ATOM 1278 O O . LEU A 1 162 ? -12.819 0.152 8.329 1.00 92.56 162 LEU A O 1
ATOM 1282 N N . VAL A 1 163 ? -10.881 1.076 7.726 1.00 89.81 163 VAL A N 1
ATOM 1283 C CA . VAL A 1 163 ? -10.695 0.164 6.604 1.00 89.81 163 VAL A CA 1
ATOM 1284 C C . VAL A 1 163 ? -10.604 -1.290 7.073 1.00 89.81 163 VAL A C 1
ATOM 1286 O O . VAL A 1 163 ? -9.838 -1.640 7.972 1.00 89.81 163 VAL A O 1
ATOM 1289 N N . THR A 1 164 ? -11.378 -2.151 6.433 1.00 89.19 164 THR A N 1
ATOM 1290 C CA . THR A 1 164 ? -11.277 -3.609 6.510 1.00 89.19 164 THR A CA 1
ATOM 1291 C C . THR A 1 164 ? -10.635 -4.113 5.224 1.00 89.19 164 THR A C 1
ATOM 1293 O O . THR A 1 164 ? -10.832 -3.530 4.158 1.00 89.19 164 THR A O 1
ATOM 1296 N N . ILE A 1 165 ? -9.814 -5.161 5.328 1.00 82.06 165 ILE A N 1
ATOM 1297 C CA . ILE A 1 165 ? -9.120 -5.757 4.181 1.00 82.06 165 ILE A CA 1
ATOM 1298 C C . ILE A 1 165 ? -9.785 -7.090 3.861 1.00 82.06 165 ILE A C 1
ATOM 1300 O O . ILE A 1 165 ? -9.630 -8.060 4.604 1.00 82.06 165 ILE A O 1
ATOM 1304 N N . GLU A 1 166 ? -10.475 -7.130 2.730 1.00 79.62 166 GLU A N 1
ATOM 1305 C CA . GLU A 1 166 ? -11.174 -8.302 2.206 1.00 79.62 166 GLU A CA 1
ATOM 1306 C C . GLU A 1 166 ? -10.322 -9.067 1.187 1.00 79.62 166 GLU A C 1
ATOM 1308 O O . GLU A 1 166 ? -10.562 -10.242 0.933 1.00 79.62 166 GLU A O 1
ATOM 1313 N N . SER A 1 167 ? -9.316 -8.424 0.580 1.00 78.06 167 SER A N 1
ATOM 1314 C CA . SER A 1 167 ? -8.444 -9.079 -0.399 1.00 78.06 167 SER A CA 1
ATOM 1315 C C . SER A 1 167 ? -7.023 -8.511 -0.439 1.00 78.06 167 SER A C 1
ATOM 1317 O O . SER A 1 167 ? -6.787 -7.334 -0.169 1.00 78.06 167 SER A O 1
ATOM 1319 N N . MET A 1 168 ? -6.052 -9.313 -0.892 1.00 75.94 168 MET A N 1
ATOM 1320 C CA . MET A 1 168 ? -4.700 -8.807 -1.189 1.00 75.94 168 MET A CA 1
ATOM 1321 C C . MET A 1 168 ? -4.683 -7.752 -2.301 1.00 75.94 168 MET A C 1
ATOM 1323 O O . MET A 1 168 ? -3.755 -6.948 -2.358 1.00 75.94 168 MET A O 1
ATOM 1327 N N . ALA A 1 169 ? -5.659 -7.770 -3.213 1.00 75.81 169 ALA A N 1
ATOM 1328 C CA . ALA A 1 169 ? -5.784 -6.743 -4.244 1.00 75.81 169 ALA A CA 1
ATOM 1329 C C . ALA A 1 169 ? -6.167 -5.394 -3.619 1.00 75.81 169 ALA A C 1
ATOM 1331 O O . ALA A 1 169 ? -5.492 -4.399 -3.879 1.00 75.81 169 ALA A O 1
ATOM 1332 N N . GLU A 1 170 ? -7.168 -5.387 -2.733 1.00 80.50 170 GLU A N 1
ATOM 1333 C CA . GLU A 1 170 ? -7.530 -4.222 -1.919 1.00 80.50 170 GLU A CA 1
ATOM 1334 C C . GLU A 1 170 ? -6.338 -3.744 -1.086 1.00 80.50 170 GLU A C 1
ATOM 1336 O O . GLU A 1 170 ? -5.987 -2.566 -1.142 1.00 80.50 170 GLU A O 1
ATOM 1341 N N . PHE A 1 171 ? -5.657 -4.660 -0.388 1.00 80.25 171 PHE A N 1
ATOM 1342 C CA . PHE A 1 171 ? -4.517 -4.307 0.453 1.00 80.25 171 PHE A CA 1
ATOM 1343 C C . PHE A 1 171 ? -3.397 -3.627 -0.334 1.00 80.25 171 PHE A C 1
ATOM 1345 O O . PHE A 1 171 ? -2.934 -2.559 0.052 1.00 80.25 171 PHE A O 1
ATOM 1352 N N . ARG A 1 172 ? -2.993 -4.190 -1.481 1.00 75.88 172 ARG A N 1
ATOM 1353 C CA . ARG A 1 172 ? -1.992 -3.564 -2.364 1.00 75.88 172 ARG A CA 1
ATOM 1354 C C . ARG A 1 172 ? -2.421 -2.162 -2.771 1.00 75.88 172 ARG A C 1
ATOM 1356 O O . ARG A 1 172 ? -1.631 -1.227 -2.683 1.00 75.88 172 ARG A O 1
ATOM 1363 N N . HIS A 1 173 ? -3.674 -1.993 -3.175 1.00 74.62 173 HIS A N 1
ATOM 1364 C CA . HIS A 1 173 ? -4.140 -0.694 -3.634 1.00 74.62 173 HIS A CA 1
ATOM 1365 C C . HIS A 1 173 ? -4.138 0.357 -2.514 1.00 74.62 173 HIS A C 1
ATOM 1367 O O . HIS A 1 173 ? -3.682 1.478 -2.738 1.00 74.62 173 HIS A O 1
ATOM 1373 N N . ILE A 1 174 ? -4.538 -0.027 -1.296 1.00 76.62 174 ILE A N 1
ATOM 1374 C CA . ILE A 1 174 ? -4.409 0.801 -0.086 1.00 76.62 174 ILE A CA 1
ATOM 1375 C C . ILE A 1 174 ? -2.946 1.218 0.131 1.00 76.62 174 ILE A C 1
ATOM 1377 O O . ILE A 1 174 ? -2.660 2.405 0.306 1.00 76.62 174 ILE A O 1
ATOM 1381 N N . MET A 1 175 ? -2.011 0.264 0.056 1.00 74.50 175 MET A N 1
ATOM 1382 C CA . MET A 1 175 ? -0.579 0.531 0.225 1.00 74.50 175 MET A CA 1
ATOM 1383 C C . MET A 1 175 ? -0.016 1.469 -0.852 1.00 74.50 175 MET A C 1
ATOM 1385 O O . MET A 1 175 ? 0.832 2.306 -0.543 1.00 74.50 175 MET A O 1
ATOM 1389 N N . SER A 1 176 ? -0.475 1.334 -2.104 1.00 69.19 176 SER A N 1
ATOM 1390 C CA . SER A 1 176 ? -0.095 2.209 -3.223 1.00 69.19 176 SER A CA 1
ATOM 1391 C C . SER A 1 176 ? -0.485 3.655 -2.954 1.00 69.19 176 SER A C 1
ATOM 1393 O O . SER A 1 176 ? 0.335 4.568 -3.046 1.00 69.19 176 SER A O 1
ATOM 1395 N N . TYR A 1 177 ? -1.770 3.838 -2.660 1.00 67.00 177 TYR A N 1
ATOM 1396 C CA . TYR A 1 177 ? -2.436 5.116 -2.817 1.00 67.00 177 TYR A CA 1
ATOM 1397 C C . TYR A 1 177 ? -2.166 6.042 -1.635 1.00 67.00 177 TYR A C 1
ATOM 1399 O O . TYR A 1 177 ? -1.981 7.243 -1.802 1.00 67.00 177 TYR A O 1
ATOM 1407 N N . PHE A 1 178 ? -2.090 5.471 -0.434 1.00 66.94 178 PHE A N 1
ATOM 1408 C CA . PHE A 1 178 ? -1.919 6.235 0.797 1.00 66.94 178 PHE A CA 1
ATOM 1409 C C . PHE A 1 178 ? -0.467 6.289 1.283 1.00 66.94 178 PHE A C 1
ATOM 1411 O O . PHE A 1 178 ? -0.212 6.810 2.366 1.00 66.94 178 PHE A O 1
ATOM 1418 N N . HIS A 1 179 ? 0.488 5.762 0.504 1.00 61.06 179 HIS A N 1
ATOM 1419 C CA . HIS A 1 179 ? 1.912 5.713 0.866 1.00 61.06 179 HIS A CA 1
ATOM 1420 C C . HIS A 1 179 ? 2.155 5.155 2.281 1.00 61.06 179 HIS A C 1
ATOM 1422 O O . HIS A 1 179 ? 3.085 5.549 2.984 1.00 61.06 179 HIS A O 1
ATOM 1428 N N . VAL 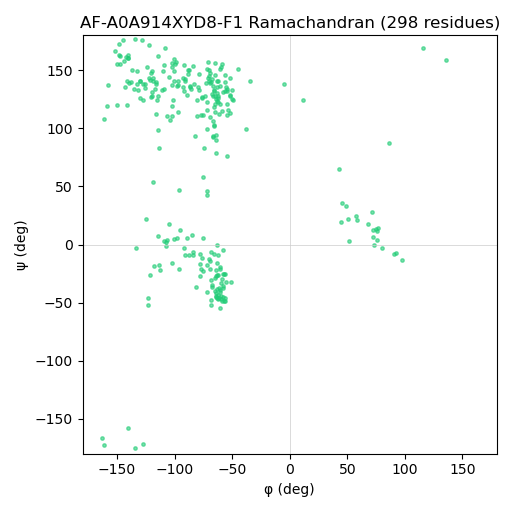A 1 180 ? 1.307 4.214 2.703 1.00 58.88 180 VAL A N 1
ATOM 1429 C CA . VAL A 1 180 ? 1.238 3.716 4.088 1.00 58.88 180 VAL A CA 1
ATOM 1430 C C . VAL A 1 180 ? 2.390 2.771 4.429 1.00 58.88 180 VAL A C 1
ATOM 1432 O O . VAL A 1 180 ? 2.434 2.191 5.506 1.00 58.88 180 VAL A O 1
ATOM 1435 N N . SER A 1 181 ? 3.350 2.593 3.519 1.00 56.84 181 SER A N 1
ATOM 1436 C CA . SER A 1 181 ? 4.412 1.590 3.622 1.00 56.84 181 SER A CA 1
ATOM 1437 C C . SER A 1 181 ? 5.341 1.770 4.818 1.00 56.84 181 SER A C 1
ATOM 1439 O O . SER A 1 181 ? 6.120 0.866 5.079 1.00 56.84 181 SER A O 1
ATOM 1441 N N . PHE A 1 182 ? 5.253 2.879 5.561 1.00 60.88 182 PHE A N 1
ATOM 1442 C CA . PHE A 1 182 ? 6.123 3.144 6.713 1.00 60.88 182 PHE A CA 1
ATOM 1443 C C . PHE A 1 182 ? 5.400 3.644 7.970 1.00 60.88 182 PHE A C 1
ATOM 1445 O O . PHE A 1 182 ? 6.056 3.865 8.986 1.00 60.88 182 PHE A O 1
ATOM 1452 N N . ARG A 1 183 ? 4.077 3.856 7.933 1.00 76.44 183 ARG A N 1
ATOM 1453 C CA . ARG A 1 183 ? 3.326 4.362 9.091 1.00 76.44 183 ARG A CA 1
ATOM 1454 C C . ARG A 1 183 ? 2.310 3.342 9.565 1.00 76.44 183 ARG A C 1
ATOM 1456 O O . ARG A 1 183 ? 1.552 2.785 8.776 1.00 76.44 183 ARG A O 1
ATOM 1463 N N . ASN A 1 184 ? 2.286 3.143 10.873 1.00 85.12 184 ASN A N 1
ATOM 1464 C CA . ASN A 1 184 ? 1.357 2.229 11.505 1.00 85.12 184 ASN A CA 1
ATOM 1465 C C . ASN A 1 184 ? -0.073 2.745 11.323 1.00 85.12 184 ASN A C 1
ATOM 1467 O O . ASN A 1 184 ? -0.361 3.901 11.627 1.00 85.12 184 ASN A O 1
ATOM 1471 N N . THR A 1 185 ? -0.967 1.902 10.815 1.00 87.81 185 THR A N 1
ATOM 1472 C CA . THR A 1 185 ? -2.337 2.304 10.468 1.00 87.81 185 THR A CA 1
ATOM 1473 C C . THR A 1 185 ? -3.344 1.326 11.037 1.00 87.81 185 THR A C 1
ATOM 1475 O O . THR A 1 185 ? -3.171 0.113 10.914 1.00 87.81 185 THR A O 1
ATOM 1478 N N . TRP A 1 186 ? -4.393 1.857 11.667 1.00 90.56 186 TRP A N 1
ATOM 1479 C CA . TRP A 1 186 ? -5.484 1.053 12.205 1.00 90.56 186 TRP A CA 1
ATOM 1480 C C . TRP A 1 186 ? -6.319 0.405 11.103 1.00 90.56 186 TRP A C 1
ATOM 1482 O O . TRP A 1 186 ? -6.652 1.038 10.101 1.00 90.56 186 TRP A O 1
ATOM 1492 N N . LEU A 1 187 ? -6.710 -0.844 11.347 1.00 90.81 187 LEU A N 1
ATOM 1493 C CA . LEU A 1 187 ? -7.761 -1.537 10.616 1.00 90.81 187 LEU A CA 1
ATOM 1494 C C . LEU A 1 187 ? -9.037 -1.552 11.443 1.00 90.81 187 LEU A C 1
ATOM 1496 O O . LEU A 1 187 ? -8.992 -1.526 12.672 1.00 90.81 187 LEU A O 1
ATOM 1500 N N . GLY A 1 188 ? -10.176 -1.687 10.775 1.00 92.25 188 GLY A N 1
ATOM 1501 C CA . GLY A 1 188 ? -11.483 -1.903 11.386 1.00 92.25 188 GLY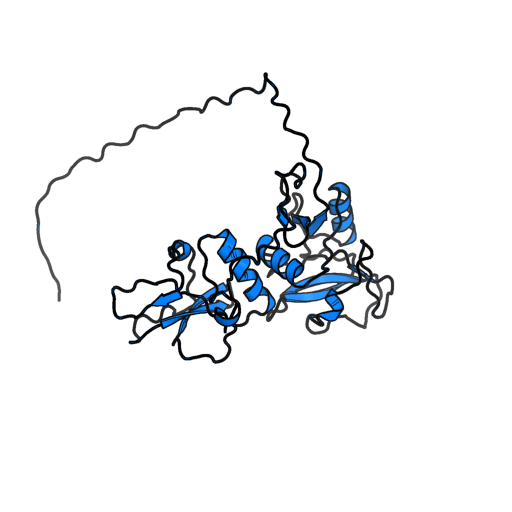 A CA 1
ATOM 1502 C C . GLY A 1 188 ? -11.628 -3.305 11.971 1.00 92.25 188 GLY A C 1
ATOM 1503 O O . GLY A 1 188 ? -12.609 -3.984 11.703 1.00 92.25 188 GLY A O 1
ATOM 1504 N N . VAL A 1 189 ? -10.623 -3.778 12.706 1.00 89.50 189 VAL A N 1
ATOM 1505 C CA . VAL A 1 189 ? -10.539 -5.131 13.244 1.00 89.50 189 VAL A CA 1
ATOM 1506 C C . VAL A 1 189 ? -10.084 -5.079 14.694 1.00 89.50 189 VAL A C 1
ATOM 1508 O O . VAL A 1 189 ? -9.104 -4.412 15.035 1.00 89.50 189 VAL A O 1
ATOM 1511 N N . TYR A 1 190 ? -10.767 -5.836 15.542 1.00 86.88 190 TYR A N 1
ATOM 1512 C CA . TYR A 1 190 ? -10.543 -5.849 16.978 1.00 86.88 190 TYR A CA 1
ATOM 1513 C C . TYR A 1 190 ? -10.828 -7.230 17.582 1.00 86.88 190 TYR A C 1
ATOM 1515 O O . TYR A 1 190 ? -11.425 -8.097 16.954 1.00 86.88 190 TYR A O 1
ATOM 1523 N N . SER A 1 191 ? -10.345 -7.463 18.798 1.00 80.25 191 SER A N 1
ATOM 1524 C CA . SER A 1 191 ? -10.591 -8.661 19.601 1.00 80.25 191 SER A CA 1
ATOM 1525 C C . SER A 1 191 ? -11.388 -8.274 20.836 1.00 80.25 191 SER A C 1
ATOM 1527 O O . SER A 1 191 ? -10.973 -7.398 21.604 1.00 80.25 191 SER A O 1
ATOM 1529 N N . HIS A 1 192 ? -12.499 -8.974 21.065 1.00 66.00 192 HIS A N 1
ATOM 1530 C CA . HIS A 1 192 ? -13.253 -8.877 22.318 1.00 66.00 192 HIS A CA 1
ATOM 1531 C C . HIS A 1 192 ? -12.574 -9.616 23.474 1.00 66.00 192 HIS A C 1
ATOM 1533 O O . HIS A 1 192 ? -12.819 -9.284 24.631 1.00 66.00 192 HIS A O 1
ATOM 1539 N N . SER A 1 193 ? -11.712 -10.598 23.184 1.00 60.06 193 SER A N 1
ATOM 1540 C CA . SER A 1 193 ? -10.999 -11.352 24.218 1.00 60.06 193 SER A CA 1
ATOM 1541 C C . SER A 1 193 ? -9.707 -10.650 24.634 1.00 60.06 193 SER A C 1
ATOM 1543 O O . SER A 1 193 ? -8.913 -10.235 23.785 1.00 60.06 193 SER A O 1
ATOM 1545 N N . LEU A 1 194 ? -9.485 -10.594 25.952 1.00 55.91 194 LEU A N 1
ATOM 1546 C CA . LEU A 1 194 ? -8.245 -10.142 26.595 1.00 55.91 194 LEU A CA 1
ATOM 1547 C C . LEU A 1 194 ? -7.086 -11.140 26.387 1.00 55.91 194 LEU A C 1
ATOM 1549 O O . LEU A 1 194 ? -5.941 -10.802 26.662 1.00 55.91 194 LEU A O 1
ATOM 1553 N N . ALA A 1 195 ? -7.373 -12.360 25.914 1.00 46.75 195 ALA A N 1
ATOM 1554 C CA . ALA A 1 195 ? -6.386 -13.382 25.583 1.00 46.75 195 ALA A CA 1
ATOM 1555 C C . ALA A 1 195 ? -6.900 -14.289 24.446 1.00 46.75 195 ALA A C 1
ATOM 1557 O O . ALA A 1 195 ? -7.919 -14.963 24.586 1.00 46.75 195 ALA A O 1
ATOM 1558 N N . GLY A 1 196 ? -6.184 -14.335 23.320 1.00 52.28 196 GLY A N 1
ATOM 1559 C CA . GLY A 1 196 ? -6.309 -15.422 22.340 1.00 52.28 196 GLY A CA 1
ATOM 1560 C C . GLY A 1 196 ? -7.411 -15.297 21.277 1.00 52.28 196 GLY A C 1
ATOM 1561 O O . GLY A 1 196 ? -8.469 -15.910 21.371 1.00 52.28 196 GLY A O 1
ATOM 1562 N N . GLY A 1 197 ? -7.074 -14.634 20.168 1.00 59.06 197 GLY A N 1
ATOM 1563 C CA . GLY A 1 197 ? -7.131 -15.274 18.845 1.00 59.06 197 GLY A CA 1
ATOM 1564 C C . GLY A 1 197 ? -8.399 -15.149 17.997 1.00 59.06 197 GLY A C 1
ATOM 1565 O O . GLY A 1 197 ? -8.349 -15.553 16.837 1.00 59.06 197 GLY A O 1
ATOM 1566 N N . LYS A 1 198 ? -9.506 -14.591 18.503 1.00 71.88 198 LYS A N 1
ATOM 1567 C CA . LYS A 1 198 ? -10.682 -14.286 17.668 1.00 71.88 198 LYS A CA 1
ATOM 1568 C C . LYS A 1 198 ? -10.758 -12.793 17.386 1.00 71.88 198 LYS A C 1
ATOM 1570 O O . LYS A 1 198 ? -11.067 -12.002 18.273 1.00 71.88 198 LYS A O 1
ATOM 1575 N N . TYR A 1 199 ? -10.449 -12.441 16.144 1.00 79.50 199 TYR A N 1
ATOM 1576 C CA . TYR A 1 199 ? -10.596 -11.091 15.627 1.00 79.50 199 TYR A CA 1
ATOM 1577 C C . TYR A 1 199 ? -11.915 -10.969 14.873 1.00 79.50 199 TYR A C 1
ATOM 1579 O O . TYR A 1 199 ? -12.298 -11.878 14.136 1.00 79.50 199 TYR A O 1
ATOM 1587 N N . GLU A 1 200 ? -12.572 -9.834 15.048 1.00 83.19 200 GLU A N 1
ATOM 1588 C CA . GLU A 1 200 ? -13.805 -9.453 14.375 1.00 83.19 200 GLU A CA 1
ATOM 1589 C C . GLU A 1 200 ? -13.569 -8.154 13.615 1.00 83.19 200 GLU A C 1
ATOM 1591 O O . GLU A 1 200 ? -12.849 -7.267 14.081 1.00 83.19 200 GLU A O 1
ATOM 1596 N N . SER A 1 201 ? -14.153 -8.058 12.427 1.00 86.62 201 SER A N 1
ATOM 1597 C CA . SER A 1 201 ? -14.205 -6.82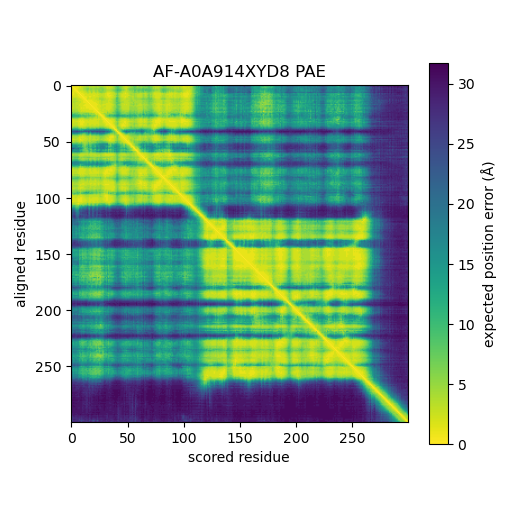4 11.656 1.00 86.62 201 SER A CA 1
ATOM 1598 C C . SER A 1 201 ? -15.441 -6.017 12.052 1.00 86.62 201 SER A C 1
ATOM 1600 O O . SER A 1 201 ? -16.477 -6.561 12.437 1.00 86.62 201 SER A O 1
ATOM 1602 N N . ILE A 1 202 ? -15.348 -4.697 11.951 1.00 87.56 202 ILE A N 1
ATOM 1603 C CA . ILE A 1 202 ? -16.456 -3.783 12.257 1.00 87.56 202 ILE A CA 1
ATOM 1604 C C . ILE A 1 202 ? -17.605 -3.850 11.245 1.00 87.56 202 ILE A C 1
ATOM 1606 O O . ILE A 1 202 ? -18.724 -3.475 11.574 1.00 87.56 202 ILE A O 1
ATOM 1610 N N . ASP A 1 203 ? -17.348 -4.337 10.033 1.00 79.44 203 ASP A N 1
ATOM 1611 C CA . ASP A 1 203 ? -18.343 -4.487 8.967 1.00 79.44 203 ASP A CA 1
ATOM 1612 C C . ASP A 1 203 ? -18.861 -5.931 8.827 1.00 79.44 203 ASP A C 1
ATOM 1614 O O . ASP A 1 203 ? -19.636 -6.226 7.917 1.00 79.44 203 ASP A O 1
ATOM 1618 N N . GLY A 1 204 ? -18.439 -6.839 9.716 1.00 72.44 204 GLY A N 1
ATOM 1619 C CA . GLY A 1 204 ? -18.830 -8.248 9.694 1.00 72.44 204 GLY A CA 1
ATOM 1620 C C . GLY A 1 204 ? -18.204 -9.063 8.559 1.00 72.44 204 GLY A C 1
ATOM 1621 O O . GLY A 1 204 ? -18.550 -10.234 8.390 1.00 72.44 204 GLY A O 1
ATOM 1622 N N . THR A 1 205 ? -17.280 -8.486 7.784 1.00 70.62 205 THR A N 1
ATOM 1623 C CA . THR A 1 205 ? -16.506 -9.230 6.783 1.00 70.62 205 THR A CA 1
ATOM 1624 C C . THR A 1 205 ? -15.659 -10.311 7.452 1.00 70.62 205 THR A C 1
ATOM 1626 O O . THR A 1 205 ? -15.094 -10.116 8.532 1.00 70.62 205 THR A O 1
ATOM 1629 N N . VAL A 1 206 ? -15.550 -11.486 6.826 1.00 63.06 206 VAL A N 1
ATOM 1630 C CA . VAL A 1 206 ? -14.659 -12.537 7.335 1.00 63.06 206 VAL A CA 1
ATOM 1631 C C . VAL A 1 206 ? -13.246 -11.970 7.394 1.00 63.06 206 VAL A C 1
ATOM 1633 O O . VAL A 1 206 ? -12.767 -11.390 6.423 1.00 63.06 206 VAL A O 1
ATOM 1636 N N . VAL A 1 207 ? -12.580 -12.158 8.534 1.00 62.69 207 VAL A N 1
ATOM 1637 C CA . VAL A 1 207 ? -11.186 -11.772 8.768 1.00 62.69 207 VAL A CA 1
ATOM 1638 C C . VAL A 1 207 ? -10.265 -12.575 7.836 1.00 62.69 207 VAL A C 1
ATOM 1640 O O . VAL A 1 207 ? -9.649 -13.574 8.203 1.00 62.69 207 VAL A O 1
ATOM 1643 N N . GLU A 1 208 ? -10.189 -12.146 6.579 1.00 60.78 208 GLU A N 1
ATOM 1644 C CA . GLU A 1 208 ? -9.344 -12.758 5.559 1.00 60.78 208 GLU A CA 1
ATOM 1645 C C . GLU A 1 208 ? -7.879 -12.365 5.735 1.00 60.78 208 GLU A C 1
ATOM 1647 O O . GLU A 1 208 ? -7.002 -13.117 5.317 1.00 60.78 208 GLU A O 1
ATOM 1652 N N . PHE A 1 209 ? -7.573 -11.256 6.425 1.00 61.66 209 PHE A N 1
ATOM 1653 C CA . PHE A 1 209 ? -6.179 -10.858 6.645 1.00 61.66 209 PHE A CA 1
ATOM 1654 C C . PHE A 1 209 ? -5.376 -11.933 7.399 1.00 61.66 209 PHE A C 1
ATOM 1656 O O . PHE A 1 209 ? -4.197 -12.145 7.109 1.00 61.66 209 PHE A O 1
ATOM 1663 N N . ALA A 1 210 ? -6.024 -12.674 8.309 1.00 57.00 210 ALA A N 1
ATOM 1664 C CA . ALA A 1 210 ? -5.407 -13.783 9.030 1.00 57.00 210 ALA A CA 1
ATOM 1665 C C . ALA A 1 210 ? -5.024 -14.949 8.098 1.00 57.00 210 ALA A C 1
ATOM 1667 O O . ALA A 1 210 ? -4.032 -15.628 8.360 1.00 57.00 210 ALA A O 1
ATOM 1668 N N . LYS A 1 211 ? -5.737 -15.144 6.972 1.00 63.00 211 LYS A N 1
ATOM 1669 C CA . LYS A 1 211 ? -5.390 -16.155 5.953 1.00 63.00 211 LYS A CA 1
ATOM 1670 C C . LYS A 1 211 ? -4.044 -15.867 5.295 1.00 63.00 211 LYS A C 1
ATOM 1672 O O . LYS A 1 211 ? -3.378 -16.793 4.844 1.00 63.00 211 LYS A O 1
ATOM 1677 N N . TYR A 1 212 ? -3.624 -14.603 5.246 1.00 65.50 212 TYR A N 1
ATOM 1678 C CA . TYR A 1 212 ? -2.340 -14.239 4.652 1.00 65.50 212 TYR A CA 1
ATOM 1679 C C . TYR A 1 212 ? -1.151 -14.561 5.563 1.00 65.50 212 TYR A C 1
ATOM 1681 O O . TYR A 1 212 ? -0.022 -14.515 5.083 1.00 65.50 212 TYR A O 1
ATOM 1689 N N . ASN A 1 213 ? -1.385 -14.895 6.842 1.00 67.56 213 ASN A N 1
ATOM 1690 C CA . ASN A 1 213 ? -0.358 -15.218 7.840 1.00 67.56 213 ASN A CA 1
ATOM 1691 C C . ASN A 1 213 ? 0.835 -14.236 7.840 1.00 67.56 213 ASN A C 1
ATOM 1693 O O . ASN A 1 213 ? 1.984 -14.624 8.035 1.00 67.56 213 ASN A O 1
ATOM 1697 N N . ARG A 1 214 ? 0.565 -12.949 7.586 1.00 76.69 214 ARG A N 1
ATOM 1698 C CA . ARG A 1 214 ? 1.572 -11.877 7.529 1.00 76.69 214 ARG A CA 1
ATOM 1699 C C . ARG A 1 214 ? 1.664 -11.135 8.852 1.00 76.69 214 ARG A C 1
ATOM 1701 O O . ARG A 1 214 ? 1.606 -9.912 8.873 1.00 76.69 214 ARG A O 1
ATOM 1708 N N . TRP A 1 215 ? 1.727 -11.856 9.960 1.00 82.50 215 TRP A N 1
ATOM 1709 C CA . TRP A 1 215 ? 1.948 -11.216 11.251 1.00 82.50 215 TRP A CA 1
ATOM 1710 C C . TRP A 1 215 ? 3.376 -10.683 11.331 1.00 82.50 215 TRP A C 1
ATOM 1712 O O . TRP A 1 215 ? 4.308 -11.338 10.866 1.00 82.50 215 TRP A O 1
ATOM 1722 N N . CYS A 1 216 ? 3.542 -9.502 11.918 1.00 84.19 216 CYS A N 1
ATOM 1723 C CA . CYS A 1 216 ? 4.858 -8.991 12.263 1.00 84.19 216 CYS A CA 1
ATOM 1724 C C . CYS A 1 216 ? 5.527 -9.963 13.238 1.00 84.19 216 CYS A C 1
ATOM 1726 O O . CYS A 1 216 ? 4.846 -10.664 13.998 1.00 84.19 216 CYS A O 1
ATOM 1728 N N . ALA A 1 217 ? 6.860 -9.998 13.245 1.00 80.38 217 ALA A N 1
ATOM 1729 C CA . ALA A 1 217 ? 7.595 -10.830 14.188 1.00 80.38 217 ALA A CA 1
ATOM 1730 C C . ALA A 1 217 ? 7.080 -10.600 15.622 1.00 80.38 217 ALA A C 1
ATOM 1732 O O . ALA A 1 217 ? 6.898 -9.463 16.051 1.00 80.38 217 ALA A O 1
ATOM 1733 N N . THR A 1 218 ? 6.839 -11.690 16.357 1.00 76.31 218 THR A N 1
ATOM 1734 C CA . THR A 1 218 ? 6.282 -11.714 17.728 1.00 76.31 218 THR A CA 1
ATOM 1735 C C . THR A 1 218 ? 4.785 -11.404 17.881 1.00 76.31 218 THR A C 1
ATOM 1737 O O . THR A 1 218 ? 4.271 -11.523 18.993 1.00 76.31 218 THR A O 1
ATOM 1740 N N . HIS A 1 219 ? 4.061 -11.122 16.792 1.00 77.19 219 HIS A N 1
ATOM 1741 C CA . HIS A 1 219 ? 2.604 -10.970 16.795 1.00 77.19 219 HIS A CA 1
ATOM 1742 C C . HIS A 1 219 ? 1.871 -12.239 16.302 1.00 77.19 219 HIS A C 1
ATOM 1744 O O . HIS A 1 219 ? 2.440 -13.032 15.549 1.00 77.19 219 HIS A O 1
ATOM 1750 N N . PRO A 1 220 ? 0.602 -12.449 16.700 1.00 68.62 220 PRO A N 1
ATOM 1751 C CA . PRO A 1 220 ? -0.120 -11.679 17.711 1.00 68.62 220 PRO A CA 1
ATOM 1752 C C . PRO A 1 220 ? 0.438 -11.921 19.124 1.00 68.62 220 PRO A C 1
ATOM 1754 O O . PRO A 1 220 ? 0.776 -13.056 19.480 1.00 68.62 220 PRO A O 1
ATOM 1757 N N . TRP A 1 221 ? 0.547 -10.866 19.939 1.00 67.50 221 TRP A N 1
ATOM 1758 C CA . TRP A 1 221 ? 1.094 -10.988 21.296 1.00 67.50 221 TRP A CA 1
ATOM 1759 C C . TRP A 1 221 ? 0.165 -11.810 22.191 1.00 67.50 221 TRP A C 1
ATOM 1761 O O . TRP A 1 221 ? -1.029 -11.545 22.309 1.00 67.50 221 TRP A O 1
ATOM 1771 N N . LYS A 1 222 ? 0.734 -12.810 22.872 1.00 62.44 222 LYS A N 1
ATOM 1772 C CA . LYS A 1 222 ? -0.027 -13.764 23.694 1.00 62.44 222 LYS A CA 1
ATOM 1773 C C . LYS A 1 222 ? -0.196 -13.355 25.167 1.00 62.44 222 LYS A C 1
ATOM 1775 O O . LYS A 1 222 ? -0.916 -14.050 25.873 1.00 62.44 222 LYS A O 1
ATOM 1780 N N . GLN A 1 223 ? 0.473 -12.300 25.654 1.00 54.50 223 GLN A N 1
ATOM 1781 C CA . GLN A 1 223 ? 0.773 -12.155 27.095 1.00 54.50 223 GLN A CA 1
ATOM 1782 C C . GLN A 1 223 ? 0.325 -10.863 27.810 1.00 54.50 223 GLN A C 1
ATOM 1784 O O . GLN A 1 223 ? 0.832 -10.587 28.891 1.00 54.50 223 GLN A O 1
ATOM 1789 N N . TYR A 1 224 ? -0.655 -10.100 27.316 1.00 57.66 224 TYR A N 1
ATOM 1790 C CA . TYR A 1 224 ? -1.181 -8.965 28.097 1.00 57.66 224 TYR A CA 1
ATOM 1791 C C . TYR A 1 224 ? -2.700 -8.850 28.033 1.00 57.66 224 TYR A C 1
ATOM 1793 O O . TYR A 1 224 ? -3.295 -9.024 26.974 1.00 57.66 224 TYR A O 1
ATOM 1801 N N . GLY A 1 225 ? -3.309 -8.518 29.176 1.00 62.66 225 GLY A N 1
ATOM 1802 C CA . GLY A 1 225 ? -4.726 -8.176 29.264 1.00 62.66 225 GLY A CA 1
ATOM 1803 C C . GLY A 1 225 ? -5.035 -6.835 28.588 1.00 62.66 225 GLY A C 1
ATOM 1804 O O . GLY A 1 225 ? -4.217 -5.919 28.585 1.00 62.66 225 GLY A O 1
ATOM 1805 N N . GLY A 1 226 ? -6.231 -6.719 28.016 1.00 70.88 226 GLY A N 1
ATOM 1806 C CA . GLY A 1 226 ? -6.752 -5.505 27.375 1.00 70.88 226 GLY A CA 1
ATOM 1807 C C . GLY A 1 226 ? -7.428 -5.805 26.035 1.00 70.88 226 GLY A C 1
ATOM 1808 O O . GLY A 1 226 ? -7.171 -6.843 25.429 1.00 70.88 226 GLY A O 1
ATOM 1809 N N . LYS A 1 227 ? -8.309 -4.911 25.561 1.00 80.56 227 LYS A N 1
ATOM 1810 C CA . LYS A 1 227 ? -8.865 -5.020 24.200 1.00 80.56 227 LYS A CA 1
ATOM 1811 C C . LYS A 1 227 ? -7.744 -4.807 23.182 1.00 80.56 227 LYS A C 1
ATOM 1813 O O . LYS A 1 227 ? -6.966 -3.855 23.299 1.00 80.56 227 LYS A O 1
ATOM 1818 N N . ARG A 1 228 ? -7.665 -5.692 22.188 1.00 85.06 228 ARG A N 1
ATOM 1819 C CA . ARG A 1 228 ? -6.636 -5.659 21.141 1.00 85.06 228 ARG A CA 1
ATOM 1820 C C . ARG A 1 228 ? -7.266 -5.251 19.821 1.00 85.06 228 ARG A C 1
ATOM 1822 O O . ARG A 1 228 ? -8.305 -5.779 19.453 1.00 85.06 228 ARG A O 1
ATOM 1829 N N . CYS A 1 229 ? -6.626 -4.334 19.122 1.00 89.00 229 CYS A N 1
ATOM 1830 C CA . CYS A 1 229 ? -7.034 -3.830 17.824 1.00 89.00 229 CYS A CA 1
ATOM 1831 C C . CYS A 1 229 ? -5.922 -4.104 16.820 1.00 89.00 229 CYS A C 1
ATOM 1833 O O . CYS A 1 229 ? -4.749 -4.137 17.193 1.00 89.00 229 CYS A O 1
ATOM 1835 N N . ILE A 1 230 ? -6.278 -4.351 15.565 1.00 88.62 230 ILE A N 1
ATOM 1836 C CA . ILE A 1 230 ? -5.302 -4.705 14.536 1.00 88.62 230 ILE A CA 1
ATOM 1837 C C . ILE A 1 230 ? -4.920 -3.470 13.742 1.00 88.62 230 ILE A C 1
ATOM 1839 O O . ILE A 1 230 ? -5.767 -2.668 13.351 1.00 88.62 230 ILE A O 1
ATOM 1843 N N . GLY A 1 231 ? -3.627 -3.346 13.484 1.00 88.44 231 GLY A N 1
ATOM 1844 C CA . GLY A 1 231 ? -3.089 -2.441 12.490 1.00 88.44 231 GLY A CA 1
ATOM 1845 C C . GLY A 1 231 ? -2.154 -3.170 11.538 1.00 88.44 231 GLY A C 1
ATOM 1846 O O . GLY A 1 231 ? -1.855 -4.356 11.699 1.00 88.44 231 GLY A O 1
ATOM 1847 N N . PHE A 1 232 ? -1.682 -2.443 10.538 1.00 86.06 232 PHE A N 1
ATOM 1848 C CA . PHE A 1 232 ? -0.556 -2.862 9.715 1.00 86.06 232 PHE A CA 1
ATOM 1849 C C . PHE A 1 232 ? 0.531 -1.793 9.735 1.00 86.06 232 PHE A C 1
ATOM 1851 O O . PHE A 1 232 ? 0.263 -0.610 9.962 1.00 86.06 232 PHE A O 1
ATOM 1858 N N . GLY A 1 233 ? 1.767 -2.230 9.532 1.00 82.25 233 GLY A N 1
ATOM 1859 C CA . GLY A 1 233 ? 2.959 -1.391 9.563 1.00 82.25 233 GLY A CA 1
ATOM 1860 C C . GLY A 1 233 ? 4.130 -2.101 8.898 1.00 82.25 233 GLY A C 1
ATOM 1861 O O . GLY A 1 233 ? 3.937 -3.102 8.210 1.00 82.25 233 GLY A O 1
ATOM 1862 N N . TYR A 1 234 ? 5.336 -1.580 9.097 1.00 78.62 234 TYR A N 1
ATOM 1863 C CA . TYR A 1 234 ? 6.567 -2.109 8.510 1.00 78.62 234 TYR A CA 1
ATOM 1864 C C . TYR A 1 234 ? 7.493 -2.628 9.611 1.00 78.62 234 TYR A C 1
ATOM 1866 O O . TYR A 1 234 ? 7.832 -1.875 10.522 1.00 78.62 234 TYR A O 1
ATOM 1874 N N . ASP A 1 235 ? 7.912 -3.892 9.530 1.00 76.88 235 ASP A N 1
ATOM 1875 C CA . ASP A 1 235 ? 8.802 -4.521 10.526 1.00 76.88 235 ASP A CA 1
ATOM 1876 C C . ASP A 1 235 ? 10.301 -4.363 10.222 1.00 76.88 235 ASP A C 1
ATOM 1878 O O . ASP A 1 235 ? 11.139 -4.932 10.919 1.00 76.88 235 ASP A O 1
ATOM 1882 N N . GLY A 1 236 ? 10.658 -3.602 9.184 1.00 72.19 236 GLY A N 1
ATOM 1883 C CA . GLY A 1 236 ? 12.035 -3.504 8.694 1.00 72.19 236 GLY A CA 1
ATOM 1884 C C . GLY A 1 236 ? 12.333 -4.412 7.500 1.00 72.19 236 GLY A C 1
ATOM 1885 O O . GLY A 1 236 ? 13.344 -4.197 6.833 1.00 72.19 236 GLY A O 1
ATOM 1886 N N . ILE A 1 237 ? 11.455 -5.376 7.200 1.00 69.38 237 ILE A N 1
ATOM 1887 C CA . ILE A 1 237 ? 11.598 -6.336 6.097 1.00 69.38 237 ILE A CA 1
ATOM 1888 C C . ILE A 1 237 ? 10.389 -6.271 5.159 1.00 69.38 237 ILE A C 1
ATOM 1890 O O . ILE A 1 237 ? 10.544 -6.263 3.939 1.00 69.38 237 ILE A O 1
ATOM 1894 N N . SER A 1 238 ? 9.171 -6.252 5.702 1.00 71.94 238 SER A N 1
ATOM 1895 C CA . SER A 1 238 ? 7.942 -6.236 4.917 1.00 71.94 238 SER A CA 1
ATOM 1896 C C . SER A 1 238 ? 6.780 -5.560 5.637 1.00 71.94 238 SER A C 1
ATOM 1898 O O . SER A 1 238 ? 6.826 -5.294 6.836 1.00 71.94 238 SER A O 1
ATOM 1900 N N . VAL A 1 239 ? 5.715 -5.265 4.887 1.00 78.12 239 VAL A N 1
ATOM 1901 C CA . VAL A 1 239 ? 4.457 -4.847 5.505 1.00 78.12 239 VAL A CA 1
ATOM 1902 C C . VAL A 1 239 ? 3.794 -6.059 6.148 1.00 78.12 239 VAL A C 1
ATOM 1904 O O . VAL A 1 239 ? 3.572 -7.083 5.493 1.00 78.12 239 VAL A O 1
ATOM 1907 N N . CYS A 1 240 ? 3.445 -5.911 7.417 1.00 81.31 240 CYS A N 1
ATOM 1908 C CA . CYS A 1 240 ? 2.896 -6.967 8.248 1.00 81.31 240 CYS A CA 1
ATOM 1909 C C . CYS A 1 240 ? 1.780 -6.433 9.156 1.00 81.31 240 CYS A C 1
ATOM 1911 O O . CYS A 1 240 ? 1.647 -5.228 9.382 1.00 81.31 240 CYS A O 1
ATOM 1913 N N . PHE A 1 241 ? 0.953 -7.347 9.656 1.00 86.38 241 PHE A N 1
ATOM 1914 C CA . PHE A 1 241 ? -0.120 -7.081 10.604 1.00 86.38 241 PHE A CA 1
ATOM 1915 C C . PHE A 1 241 ? 0.384 -7.225 12.033 1.00 86.38 241 PHE A C 1
ATOM 1917 O O . PHE A 1 241 ? 1.137 -8.144 12.352 1.00 86.38 241 PHE A O 1
ATOM 1924 N N . PHE A 1 242 ? -0.090 -6.362 12.915 1.00 86.44 242 PHE A N 1
ATOM 1925 C CA . PHE A 1 242 ? 0.187 -6.449 14.338 1.00 86.44 242 PHE A CA 1
ATOM 1926 C C . PHE A 1 242 ? -1.090 -6.182 15.122 1.00 86.44 242 PHE A C 1
ATOM 1928 O O . PHE A 1 242 ? -1.973 -5.440 14.692 1.00 86.44 242 PHE A O 1
ATOM 1935 N N . ASP A 1 243 ? -1.186 -6.786 16.298 1.00 87.19 243 ASP A N 1
ATOM 1936 C CA . ASP A 1 243 ? -2.178 -6.407 17.287 1.00 87.19 243 ASP A CA 1
ATOM 1937 C C . ASP A 1 243 ? -1.576 -5.372 18.250 1.00 87.19 243 ASP A C 1
ATOM 1939 O O . ASP A 1 243 ? -0.396 -5.427 18.603 1.00 87.19 243 ASP A O 1
ATOM 1943 N N . GLN A 1 244 ? -2.382 -4.410 18.690 1.00 86.75 244 GLN A N 1
ATOM 1944 C CA . GLN A 1 244 ? -1.988 -3.357 19.624 1.00 86.75 244 GLN A CA 1
ATOM 1945 C C . GLN A 1 244 ? -3.144 -3.022 20.577 1.00 86.75 244 GLN A C 1
ATOM 1947 O O . GLN A 1 244 ? -4.301 -3.332 20.303 1.00 86.75 244 GLN A O 1
ATOM 1952 N N . ASN A 1 245 ? -2.848 -2.440 21.741 1.00 87.25 245 ASN A N 1
ATOM 1953 C CA . ASN A 1 245 ? -3.873 -2.020 22.684 1.00 87.25 245 ASN A CA 1
ATOM 1954 C C . ASN A 1 245 ? -4.696 -0.919 22.007 1.00 87.25 245 ASN A C 1
ATOM 1956 O O . ASN A 1 245 ? -4.136 0.069 21.540 1.00 87.25 245 ASN A O 1
ATOM 1960 N N . CYS A 1 246 ? -6.015 -1.095 21.946 1.00 88.19 246 CYS A N 1
ATOM 1961 C CA . CYS A 1 246 ? -6.911 -0.158 21.265 1.00 88.19 246 CYS A CA 1
ATOM 1962 C C . CYS A 1 246 ? -6.818 1.280 21.812 1.00 88.19 246 CYS A C 1
ATOM 1964 O O . CYS A 1 246 ? -7.139 2.231 21.100 1.00 88.19 246 CYS A O 1
ATOM 1966 N N . ALA A 1 247 ? -6.399 1.434 23.074 1.00 88.69 247 ALA A N 1
ATOM 1967 C CA . ALA A 1 247 ? -6.223 2.722 23.739 1.00 88.69 247 ALA A CA 1
ATOM 1968 C C . ALA A 1 247 ? -4.869 3.391 23.449 1.00 88.69 247 ALA A C 1
ATOM 1970 O O . ALA A 1 247 ? -4.682 4.546 23.817 1.00 88.69 247 ALA A O 1
ATOM 1971 N N . THR A 1 248 ? -3.924 2.698 22.806 1.00 84.44 248 THR A N 1
ATOM 1972 C CA . THR A 1 248 ? -2.668 3.306 22.353 1.00 84.44 248 THR A CA 1
ATOM 1973 C C . THR A 1 248 ? -2.937 4.207 21.153 1.00 84.44 248 THR A C 1
ATOM 1975 O O . THR A 1 248 ? -3.691 3.840 20.259 1.00 84.44 248 THR A O 1
ATOM 1978 N N . ASP A 1 249 ? -2.294 5.367 21.105 1.00 78.56 249 ASP A N 1
ATOM 1979 C CA . ASP A 1 249 ? -2.329 6.278 19.959 1.00 78.56 249 ASP A CA 1
ATOM 1980 C C . ASP A 1 249 ? -0.960 6.422 19.266 1.00 78.56 249 ASP A C 1
ATOM 1982 O O . ASP A 1 249 ? -0.920 6.818 18.105 1.00 78.56 249 ASP A O 1
ATOM 1986 N N . ASN A 1 250 ? 0.137 6.041 19.937 1.00 75.25 250 ASN A N 1
ATOM 1987 C CA . ASN A 1 250 ? 1.537 6.140 19.498 1.00 75.25 250 ASN A CA 1
ATOM 1988 C C . ASN A 1 250 ? 1.776 5.850 18.005 1.00 75.25 250 ASN A C 1
ATOM 1990 O O . ASN A 1 250 ? 1.926 4.700 17.589 1.00 75.25 250 ASN A O 1
ATOM 1994 N N . ASN A 1 251 ? 1.902 6.928 17.226 1.00 78.75 251 ASN A N 1
ATOM 1995 C CA . ASN A 1 251 ? 2.218 6.948 15.798 1.00 78.75 251 ASN A CA 1
ATOM 1996 C C . ASN A 1 251 ? 1.240 6.149 14.920 1.00 78.75 251 ASN A C 1
ATOM 1998 O O . ASN A 1 251 ? 1.595 5.706 13.826 1.00 78.75 251 ASN A O 1
ATOM 2002 N N . MET A 1 252 ? 0.012 5.963 15.403 1.00 85.88 252 MET A N 1
ATOM 2003 C CA . MET A 1 252 ? -1.049 5.319 14.648 1.00 85.88 252 MET A CA 1
ATOM 2004 C C . MET A 1 252 ? -1.779 6.338 13.779 1.00 85.88 252 MET A C 1
ATOM 2006 O O . MET A 1 252 ? -2.115 7.434 14.229 1.00 85.88 252 MET A O 1
ATOM 2010 N N . GLN A 1 253 ? -2.055 5.951 12.539 1.00 86.94 253 GLN A N 1
ATOM 2011 C CA . GLN A 1 253 ? -2.887 6.684 11.593 1.00 86.94 253 GLN A CA 1
ATOM 2012 C C . GLN A 1 253 ? -4.225 5.979 11.372 1.00 86.94 253 GLN A C 1
ATOM 2014 O O . GLN A 1 253 ? -4.417 4.824 11.762 1.00 86.94 253 GLN A O 1
ATOM 2019 N N . MET A 1 254 ? -5.145 6.680 10.707 1.00 86.75 254 MET A N 1
ATOM 2020 C CA . MET A 1 254 ? -6.434 6.129 10.304 1.00 86.75 254 MET A CA 1
ATOM 2021 C C . MET A 1 254 ? -6.600 6.154 8.789 1.00 86.75 254 MET A C 1
ATOM 2023 O O . MET A 1 254 ? -6.226 7.121 8.114 1.00 86.75 254 MET A O 1
ATOM 2027 N N . LEU A 1 255 ? -7.248 5.113 8.282 1.00 88.19 255 LEU A N 1
ATOM 2028 C CA . LEU A 1 255 ? -7.742 5.052 6.922 1.00 88.19 255 LEU A CA 1
ATOM 2029 C C . LEU A 1 255 ? -9.203 4.612 6.956 1.00 88.19 255 LEU A C 1
ATOM 2031 O O . LEU A 1 255 ? -9.520 3.581 7.547 1.00 88.19 255 LEU A O 1
ATOM 2035 N N . CYS A 1 256 ? -10.075 5.394 6.328 1.00 89.50 256 CYS A N 1
ATOM 2036 C CA . CYS A 1 256 ? -11.503 5.120 6.281 1.00 89.50 256 CYS A CA 1
ATOM 2037 C C . CYS A 1 256 ? -11.912 4.486 4.942 1.00 89.50 256 CYS A C 1
ATOM 2039 O O . CYS A 1 256 ? -11.323 4.795 3.905 1.00 89.50 256 CYS A O 1
ATOM 2041 N N . LYS A 1 257 ? -12.950 3.644 4.970 1.00 90.69 257 LYS A N 1
ATOM 2042 C CA . LYS A 1 257 ? -13.602 2.967 3.837 1.00 90.69 257 LYS A CA 1
ATOM 2043 C C . LYS A 1 257 ? -15.105 3.262 3.866 1.00 90.69 257 LYS A C 1
ATOM 2045 O O . LYS A 1 257 ? -15.733 3.200 4.920 1.00 90.69 257 LYS A O 1
ATOM 2050 N N . ALA A 1 258 ? -15.687 3.604 2.719 1.00 90.81 258 ALA A N 1
ATOM 2051 C CA . ALA A 1 258 ? -17.109 3.926 2.578 1.00 90.81 258 ALA A CA 1
ATOM 2052 C C . ALA A 1 258 ? -17.644 3.495 1.208 1.00 90.81 258 ALA A C 1
ATOM 2054 O O . ALA A 1 258 ? -16.894 3.414 0.234 1.00 90.81 258 ALA A O 1
ATOM 2055 N N . LYS A 1 259 ? -18.953 3.249 1.102 1.00 89.94 259 LYS A N 1
ATOM 2056 C CA . LYS A 1 259 ? -19.601 3.045 -0.203 1.00 89.94 259 LYS A CA 1
ATOM 2057 C C . LYS A 1 259 ? -19.654 4.369 -0.987 1.00 89.94 259 LYS A C 1
ATOM 2059 O O . LYS A 1 259 ? -19.758 5.427 -0.363 1.00 89.94 259 LYS A O 1
ATOM 2064 N N . PRO A 1 260 ? -19.617 4.331 -2.331 1.00 88.50 260 PRO A N 1
ATOM 2065 C CA . PRO A 1 260 ? -19.848 5.513 -3.154 1.00 88.50 260 PRO A CA 1
ATOM 2066 C C . PRO A 1 260 ? -21.201 6.153 -2.843 1.00 88.50 260 PRO A C 1
ATOM 2068 O O . PRO A 1 260 ? -22.200 5.459 -2.646 1.00 88.50 260 PRO A O 1
ATOM 2071 N N . ILE A 1 261 ? -21.230 7.481 -2.816 1.00 85.44 261 ILE A N 1
ATOM 2072 C CA . ILE A 1 261 ? -22.450 8.266 -2.639 1.00 85.44 261 ILE A CA 1
ATOM 2073 C C . ILE A 1 261 ? -23.052 8.602 -3.995 1.00 85.44 261 ILE A C 1
ATOM 2075 O O . ILE A 1 261 ? -22.338 8.684 -4.993 1.00 85.44 261 ILE A O 1
ATOM 2079 N N . LEU A 1 262 ? -24.363 8.823 -4.028 1.00 80.94 262 LEU A N 1
ATOM 2080 C CA . LEU A 1 262 ? -25.014 9.431 -5.180 1.00 80.94 262 LEU A CA 1
ATOM 2081 C C . LEU A 1 262 ? -24.503 10.873 -5.311 1.00 80.94 262 LEU A C 1
ATOM 2083 O O . LEU A 1 262 ? -24.691 11.667 -4.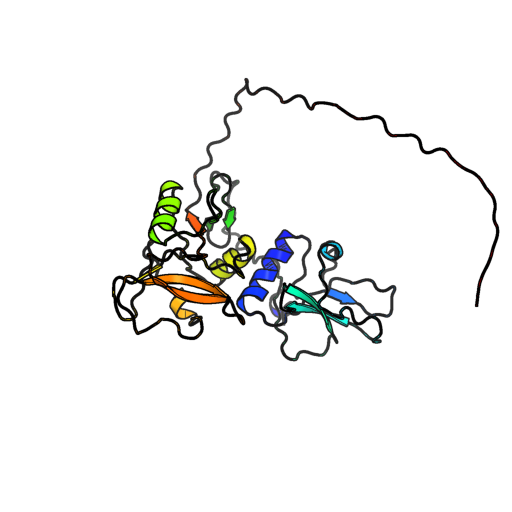392 1.00 80.94 262 LEU A O 1
ATOM 2087 N N . LEU A 1 263 ? -23.842 11.202 -6.417 1.00 70.00 263 LEU A N 1
ATOM 2088 C CA . LEU A 1 263 ? -23.509 12.581 -6.741 1.00 70.00 263 LEU A CA 1
ATOM 2089 C C . LEU A 1 263 ? -24.759 13.210 -7.351 1.00 70.00 263 LEU A C 1
ATOM 2091 O O . LEU A 1 263 ? -25.193 12.828 -8.441 1.00 70.00 263 LEU A O 1
ATOM 2095 N N . GLU A 1 264 ? -25.373 14.141 -6.627 1.00 64.94 264 GLU A N 1
ATOM 2096 C CA . GLU A 1 264 ? -26.347 15.026 -7.253 1.00 64.94 264 GLU A CA 1
ATOM 2097 C C . GLU A 1 264 ? -25.626 15.865 -8.319 1.00 64.94 264 GLU A C 1
ATOM 2099 O O . GLU A 1 264 ? -24.475 16.260 -8.102 1.00 64.94 264 GLU A O 1
ATOM 2104 N N . PRO A 1 265 ? -26.253 16.121 -9.482 1.00 57.97 265 PRO A N 1
ATOM 2105 C CA . PRO A 1 265 ? -25.684 17.045 -10.449 1.00 57.97 265 PRO A CA 1
ATOM 2106 C C . PRO A 1 265 ? -25.456 18.384 -9.749 1.00 57.97 265 PRO A C 1
ATOM 2108 O O . PRO A 1 265 ? -26.345 18.877 -9.050 1.00 57.97 265 PRO A O 1
ATOM 2111 N N . ILE A 1 266 ? -24.259 18.949 -9.920 1.00 51.81 266 ILE A N 1
ATOM 2112 C CA . ILE A 1 266 ? -23.943 20.290 -9.435 1.00 51.81 266 ILE A CA 1
ATOM 2113 C C . ILE A 1 266 ? -25.014 21.206 -10.031 1.00 51.81 266 ILE A C 1
ATOM 2115 O O . ILE A 1 266 ? -25.075 21.375 -11.248 1.00 51.81 266 ILE A O 1
ATOM 2119 N N . LYS A 1 267 ? -25.909 21.742 -9.195 1.00 43.97 267 LYS A N 1
ATOM 2120 C CA . LYS A 1 267 ? -26.764 22.845 -9.625 1.00 43.97 267 LYS A CA 1
ATOM 2121 C C . LYS A 1 267 ? -25.811 24.006 -9.844 1.00 43.97 267 LYS A C 1
ATOM 2123 O O . LYS A 1 267 ? -25.272 24.524 -8.870 1.00 43.97 267 LYS A O 1
ATOM 2128 N N . GLU A 1 268 ? -25.552 24.351 -11.101 1.00 45.38 268 GLU A N 1
ATOM 2129 C CA . GLU A 1 268 ? -24.931 25.631 -11.422 1.00 45.38 268 GLU A CA 1
ATOM 2130 C C . GLU A 1 268 ? -25.769 26.702 -10.725 1.00 45.38 268 GLU A C 1
ATOM 2132 O O . GLU A 1 268 ? -26.959 26.847 -11.007 1.00 45.38 268 GLU A O 1
ATOM 2137 N N . ASP A 1 269 ? -25.186 27.375 -9.734 1.00 48.62 269 ASP A N 1
ATOM 2138 C CA . ASP A 1 269 ? -25.784 28.581 -9.190 1.00 48.62 269 ASP A CA 1
ATOM 2139 C C . ASP A 1 269 ? -25.530 29.676 -10.231 1.00 48.62 269 ASP A C 1
ATOM 2141 O O . ASP A 1 269 ? -24.372 30.065 -10.416 1.00 48.62 269 ASP A O 1
ATOM 2145 N N . PRO A 1 270 ? -26.561 30.192 -10.925 1.00 55.56 270 PRO A N 1
ATOM 2146 C CA . PRO A 1 270 ? -26.387 31.244 -11.923 1.00 55.56 270 PRO A CA 1
ATOM 2147 C C . PRO A 1 270 ? -25.844 32.559 -11.332 1.00 55.56 270 PRO A C 1
ATOM 2149 O O . PRO A 1 270 ? -25.671 33.527 -12.069 1.00 55.56 270 PRO A O 1
ATOM 2152 N N . LYS A 1 271 ? -25.598 32.625 -10.015 1.00 47.97 271 LYS A N 1
ATOM 2153 C CA . LYS A 1 271 ? -25.005 33.770 -9.315 1.00 47.97 271 LYS A CA 1
ATOM 2154 C C . LYS A 1 271 ? -23.626 33.503 -8.708 1.00 47.97 271 LYS A C 1
ATOM 2156 O O . LYS A 1 271 ? -23.128 34.377 -7.998 1.00 47.97 271 LYS A O 1
ATOM 2161 N N . ALA A 1 272 ? -22.999 32.349 -8.956 1.00 41.69 272 ALA A N 1
ATOM 2162 C CA . ALA A 1 272 ? -21.614 32.154 -8.537 1.00 41.69 272 ALA A CA 1
ATOM 2163 C C . ALA A 1 272 ? -20.729 33.206 -9.240 1.00 41.69 272 ALA A C 1
ATOM 2165 O O . ALA A 1 272 ? -20.742 33.270 -10.472 1.00 41.69 272 ALA A O 1
ATOM 2166 N N . PRO A 1 273 ? -20.006 34.069 -8.500 1.00 39.88 273 PRO A N 1
ATOM 2167 C CA . PRO A 1 273 ? -19.154 35.066 -9.122 1.00 39.88 273 PRO A CA 1
ATOM 2168 C C . PRO A 1 273 ? -18.072 34.350 -9.928 1.00 39.88 273 PRO A C 1
ATOM 2170 O O . PRO A 1 273 ? -17.363 33.482 -9.417 1.00 39.88 273 PRO A O 1
ATOM 2173 N N . ILE A 1 274 ? -17.974 34.715 -11.203 1.00 43.56 274 ILE A N 1
ATOM 2174 C CA . ILE A 1 274 ? -16.831 34.386 -12.046 1.00 43.56 274 ILE A CA 1
ATOM 2175 C C . ILE A 1 274 ? -15.627 35.014 -11.343 1.00 43.56 274 ILE A C 1
ATOM 2177 O O . ILE A 1 274 ? -15.580 36.232 -11.177 1.00 43.56 274 ILE A O 1
ATOM 2181 N N . PHE A 1 275 ? -14.695 34.194 -10.863 1.00 39.16 275 PHE A N 1
ATOM 2182 C CA . PHE A 1 275 ? -13.399 34.706 -10.443 1.00 39.16 275 PHE A CA 1
ATOM 2183 C C . PHE A 1 275 ? -12.715 35.235 -11.706 1.00 39.16 275 PHE A C 1
ATOM 2185 O O . PHE A 1 275 ? -12.254 34.448 -12.529 1.00 39.16 275 PHE A O 1
ATOM 2192 N N . GLU A 1 276 ? -12.719 36.557 -11.888 1.00 36.81 276 GLU A N 1
ATOM 2193 C CA . GLU A 1 276 ? -11.808 37.228 -12.813 1.00 36.81 276 GLU A CA 1
ATOM 2194 C C . GLU A 1 276 ? -10.384 36.819 -12.429 1.00 36.81 276 GLU A C 1
ATOM 2196 O O . GLU A 1 276 ? -9.951 37.007 -11.287 1.00 36.81 276 GLU A O 1
ATOM 2201 N N . GLU A 1 277 ? -9.675 36.201 -13.374 1.00 38.03 277 GLU A N 1
ATOM 2202 C CA . GLU A 1 277 ? -8.229 36.050 -13.297 1.00 38.03 277 GLU A CA 1
ATOM 2203 C C . GLU A 1 277 ? -7.631 37.441 -13.077 1.00 38.03 277 GLU A C 1
ATOM 2205 O O . GLU A 1 277 ? -7.757 38.330 -13.918 1.00 38.03 277 GLU A O 1
ATOM 2210 N N . LEU A 1 278 ? -6.992 37.641 -11.926 1.00 36.66 278 LEU A N 1
ATOM 2211 C CA . LEU A 1 278 ? -6.104 38.774 -11.720 1.00 36.66 278 LEU A CA 1
ATOM 2212 C C . LEU A 1 278 ? -4.926 38.612 -12.691 1.00 36.66 278 LEU A C 1
ATOM 2214 O O . LEU A 1 278 ? -3.958 37.910 -12.398 1.00 36.66 278 LEU A O 1
ATOM 2218 N N . GLU A 1 279 ? -5.024 39.246 -13.859 1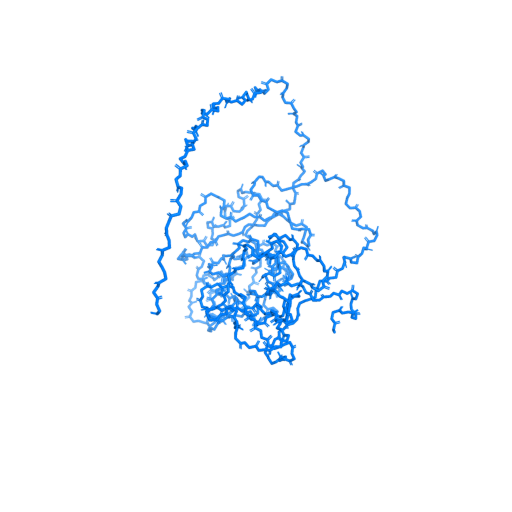.00 41.53 279 GLU A N 1
ATOM 2219 C CA . GLU A 1 279 ? -3.878 39.540 -14.714 1.00 41.53 279 GLU A CA 1
ATOM 2220 C C . GLU A 1 279 ? -2.944 40.510 -13.977 1.00 41.53 279 GLU A C 1
ATOM 2222 O O . GLU A 1 279 ? -3.025 41.727 -14.117 1.00 41.53 279 GLU A O 1
ATOM 2227 N N . GLU A 1 280 ? -1.999 39.969 -13.215 1.00 36.97 280 GLU A N 1
ATOM 2228 C CA . GLU A 1 280 ? -0.735 40.650 -12.945 1.00 36.97 280 GLU A CA 1
ATOM 2229 C C . GLU A 1 280 ? 0.387 39.850 -13.611 1.00 36.97 280 GLU A C 1
ATOM 2231 O O . GLU A 1 280 ? 1.061 39.027 -12.997 1.00 36.97 280 GLU A O 1
ATOM 2236 N N . ASN A 1 281 ? 0.581 40.086 -14.911 1.00 40.19 281 ASN A N 1
ATOM 2237 C CA . ASN A 1 281 ? 1.828 39.746 -15.592 1.00 40.19 281 ASN A CA 1
ATOM 2238 C C . ASN A 1 281 ? 2.887 40.801 -15.217 1.00 40.19 281 ASN A C 1
ATOM 2240 O O . ASN A 1 281 ? 2.773 41.943 -15.672 1.00 40.19 281 ASN A O 1
ATOM 2244 N N . PRO A 1 282 ? 3.941 40.482 -14.441 1.00 43.66 282 PRO A N 1
ATOM 2245 C CA . PRO A 1 282 ? 5.078 41.385 -14.331 1.00 43.66 282 PRO A CA 1
ATOM 2246 C C . PRO A 1 282 ? 5.858 41.407 -15.662 1.00 43.66 282 PRO A C 1
ATOM 2248 O O . PRO A 1 282 ? 5.967 40.375 -16.332 1.00 43.66 282 PRO A O 1
ATOM 2251 N N . PRO A 1 283 ? 6.426 42.555 -16.074 1.00 41.75 283 PRO A N 1
ATOM 2252 C CA . PRO A 1 283 ? 7.154 42.651 -17.331 1.00 41.75 283 PRO A CA 1
ATOM 2253 C C . PRO A 1 283 ? 8.436 41.810 -17.303 1.00 41.75 283 PRO A C 1
ATOM 2255 O O . PRO A 1 283 ? 9.206 41.825 -16.341 1.00 41.75 283 PRO A O 1
ATOM 2258 N N . ILE A 1 284 ? 8.674 41.099 -18.406 1.00 42.12 284 ILE A N 1
ATOM 2259 C CA . ILE A 1 284 ? 9.885 40.318 -18.670 1.00 42.12 284 ILE A CA 1
ATOM 2260 C C . ILE A 1 284 ? 11.094 41.272 -18.719 1.00 42.12 284 ILE A C 1
ATOM 2262 O O . ILE A 1 284 ? 11.098 42.188 -19.546 1.00 42.12 284 ILE A O 1
ATOM 2266 N N . PRO A 1 285 ? 12.144 41.082 -17.898 1.00 34.25 285 PRO A N 1
ATOM 2267 C CA . PRO A 1 285 ? 13.350 41.889 -18.005 1.00 34.25 285 PRO A CA 1
ATOM 2268 C C . PRO A 1 285 ? 14.134 41.509 -19.268 1.00 34.25 285 PRO A C 1
ATOM 2270 O O . PRO A 1 285 ? 14.532 40.361 -19.472 1.00 34.25 285 PRO A O 1
ATOM 2273 N N . THR A 1 286 ? 14.373 42.500 -20.124 1.00 38.62 286 THR A N 1
ATOM 2274 C CA . THR A 1 286 ? 15.230 42.402 -21.309 1.00 38.62 286 THR A CA 1
ATOM 2275 C C . THR A 1 286 ? 16.685 42.154 -20.911 1.00 38.62 286 THR A C 1
ATOM 2277 O O . THR A 1 286 ? 17.294 42.971 -20.221 1.00 38.62 286 THR A O 1
ATOM 2280 N N . ILE A 1 287 ? 17.257 41.044 -21.382 1.00 36.53 287 ILE A N 1
ATOM 2281 C CA . ILE A 1 287 ? 18.684 40.718 -21.250 1.00 36.53 287 ILE A CA 1
ATOM 2282 C C . ILE A 1 287 ? 19.477 41.559 -22.267 1.00 36.53 287 ILE A C 1
ATOM 2284 O O . ILE A 1 287 ? 19.175 41.482 -23.461 1.00 36.53 287 ILE A O 1
ATOM 2288 N N . PRO A 1 288 ? 20.504 42.330 -21.862 1.00 33.25 288 PRO A N 1
ATOM 2289 C CA . PRO A 1 288 ? 21.367 43.013 -22.813 1.00 33.25 288 PRO A CA 1
ATOM 2290 C C . PRO A 1 288 ? 22.349 42.027 -23.456 1.00 33.25 288 PRO A C 1
ATOM 2292 O O . PRO A 1 288 ? 23.100 41.320 -22.783 1.00 33.25 288 PRO A O 1
ATOM 2295 N N . THR A 1 289 ? 22.366 42.011 -24.786 1.00 37.88 289 THR A N 1
ATOM 2296 C CA . THR A 1 289 ? 23.406 41.386 -25.608 1.00 37.88 289 THR A CA 1
ATOM 2297 C C . THR A 1 289 ? 24.759 42.042 -25.341 1.00 37.88 289 THR A C 1
ATOM 2299 O O . THR A 1 289 ? 24.981 43.184 -25.740 1.00 37.88 289 THR A O 1
ATOM 2302 N N . ILE A 1 290 ? 25.685 41.304 -24.726 1.00 34.44 290 ILE A N 1
ATOM 2303 C CA . ILE A 1 290 ? 27.109 41.648 -24.721 1.00 34.44 290 ILE A CA 1
ATOM 2304 C C . ILE A 1 290 ? 27.810 40.753 -25.739 1.00 34.44 290 ILE A C 1
ATOM 2306 O O . ILE A 1 290 ? 27.946 39.545 -25.559 1.00 34.44 290 ILE A O 1
ATOM 2310 N N . ALA A 1 291 ? 28.262 41.377 -26.821 1.00 37.78 291 ALA A N 1
ATOM 2311 C CA . ALA A 1 291 ? 29.268 40.820 -27.702 1.00 37.78 291 ALA A CA 1
ATOM 2312 C C . ALA A 1 291 ? 30.648 41.051 -27.077 1.00 37.78 291 ALA A C 1
ATOM 2314 O O . ALA A 1 291 ? 31.008 42.194 -26.802 1.00 37.78 291 ALA A O 1
ATOM 2315 N N . THR A 1 292 ? 31.445 39.999 -26.875 1.00 32.41 292 THR A N 1
ATOM 2316 C CA . THR A 1 292 ? 32.916 40.106 -26.918 1.00 32.41 292 THR A CA 1
ATOM 2317 C C . THR A 1 292 ? 33.589 38.740 -27.109 1.00 32.41 292 THR A C 1
ATOM 2319 O O . THR A 1 292 ? 33.588 37.860 -26.259 1.00 32.41 292 THR A O 1
ATOM 2322 N N . THR A 1 293 ? 34.108 38.582 -28.321 1.00 30.58 293 THR A N 1
ATOM 2323 C CA . THR A 1 293 ? 35.379 37.987 -28.756 1.00 30.58 293 THR A CA 1
ATOM 2324 C C . THR A 1 293 ? 36.249 37.179 -27.765 1.00 30.58 293 THR A C 1
ATOM 2326 O O . THR A 1 293 ? 36.749 37.688 -26.770 1.00 30.58 293 THR A O 1
ATOM 2329 N N . ARG A 1 294 ? 36.526 35.932 -28.185 1.00 32.22 294 ARG A N 1
ATOM 2330 C CA . ARG A 1 294 ? 37.634 34.990 -27.880 1.00 32.22 294 ARG A CA 1
ATOM 2331 C C . ARG A 1 294 ? 38.807 35.467 -26.995 1.00 32.22 294 ARG A C 1
ATOM 2333 O O . ARG A 1 294 ? 39.500 36.413 -27.359 1.00 32.22 294 ARG A O 1
ATOM 2340 N N . LYS A 1 295 ? 39.240 34.577 -26.083 1.00 27.39 295 LYS A N 1
ATOM 2341 C CA . LYS A 1 295 ? 40.619 34.028 -26.056 1.00 27.39 295 LYS A CA 1
ATOM 2342 C C . LYS A 1 295 ? 40.707 32.683 -25.309 1.00 27.39 295 LYS A C 1
ATOM 2344 O O . LYS A 1 295 ? 40.099 32.500 -24.264 1.00 27.39 295 LYS A O 1
ATOM 2349 N N . MET A 1 296 ? 41.463 31.760 -25.909 1.00 31.58 296 MET A N 1
ATOM 2350 C CA . MET A 1 296 ? 41.858 30.430 -25.421 1.00 31.58 296 MET A CA 1
ATOM 2351 C C . MET A 1 296 ? 42.671 30.486 -24.122 1.00 31.58 296 MET A C 1
ATOM 2353 O O . MET A 1 296 ? 43.497 31.383 -23.960 1.00 31.58 296 MET A O 1
ATOM 2357 N N . SER A 1 297 ? 42.567 29.435 -23.306 1.00 26.06 297 SER A N 1
ATOM 2358 C CA . SER A 1 297 ? 43.730 28.737 -22.734 1.00 26.06 297 SER A CA 1
ATOM 2359 C C . SER A 1 297 ? 43.333 27.323 -22.305 1.00 26.06 297 SER A C 1
ATOM 2361 O O . SER A 1 297 ? 42.453 27.143 -21.469 1.00 26.06 297 SER A O 1
ATOM 2363 N N . CYS A 1 298 ? 43.979 26.330 -22.915 1.00 28.77 298 CYS A N 1
ATOM 2364 C CA . CYS A 1 298 ? 44.076 24.970 -22.396 1.00 28.77 298 CYS A CA 1
ATOM 2365 C C . CYS A 1 298 ? 45.150 24.941 -21.303 1.00 28.77 298 CYS A C 1
ATOM 2367 O O . CYS A 1 298 ? 46.167 25.617 -21.451 1.00 28.77 298 CYS A O 1
ATOM 2369 N N . TYR A 1 299 ? 44.973 24.101 -20.287 1.00 27.64 299 TYR A N 1
ATOM 2370 C CA . TYR A 1 299 ? 46.096 23.535 -19.546 1.00 27.64 299 TYR A CA 1
ATOM 2371 C C . TYR A 1 299 ? 45.950 22.014 -19.508 1.00 27.64 299 TYR A C 1
ATOM 2373 O O . TYR A 1 299 ? 44.837 21.493 -19.423 1.00 27.64 299 TYR A O 1
ATOM 2381 N N . VAL A 1 300 ? 47.107 21.386 -19.705 1.00 39.62 300 VAL A N 1
ATOM 2382 C CA . VAL A 1 300 ? 47.406 19.952 -19.797 1.00 39.62 300 VAL A CA 1
ATOM 2383 C C . VAL A 1 300 ? 47.188 19.265 -18.456 1.00 39.62 300 VAL A C 1
ATOM 2385 O O . VAL A 1 300 ? 47.516 19.902 -17.431 1.00 39.62 300 VAL A O 1
#

Secondary structure (DSSP, 8-state):
-GGGGT-EE---SSHHHHHHHHHHHHHH---EEEEEEE-SSSTT--EESS----GGGGG--BPTT-S-TT--S-EEEEEEE-SSSEEEEEEETT--TT-EE-EE------TT----S-SEEPPTT-EEETTTTEEEEE-SS--S---HHHHHHHHHHTTSEE-----HHHHHHHHHHT-GGGSEEEEEEEES-SSS---EETT-----GGGGT-BPTTPSP-S--S-EEEEEEE-SSSEEEEEEETT--TTEEEEEEEPPEE-------TT----------PPPPPPP------------

Solvent-accessible surface area (backbone atoms only — not comparable to full-atom values): 17846 Å² total; per-residue (Å²): 113,38,60,85,69,73,22,37,57,30,70,50,78,44,72,68,52,42,40,52,54,48,13,66,34,56,62,59,58,48,30,26,49,37,30,36,34,30,59,67,75,61,94,77,57,76,42,43,80,83,69,49,62,64,72,54,63,84,74,63,45,57,27,91,84,37,68,64,88,86,61,86,50,56,33,25,31,30,42,39,69,71,88,81,50,78,20,37,36,60,42,56,69,82,66,62,79,78,54,45,82,50,66,40,52,76,77,82,78,62,86,85,69,79,76,66,89,69,56,52,39,49,59,91,88,34,44,72,39,82,94,75,63,33,19,37,35,62,47,93,88,59,91,66,57,38,26,50,64,60,39,35,54,51,18,43,76,70,68,28,31,33,31,70,57,79,41,73,68,56,45,30,50,52,40,27,75,68,64,41,70,74,45,35,28,43,37,24,32,34,22,89,51,46,64,80,93,59,66,45,35,81,83,70,54,70,68,43,60,67,77,67,68,43,52,29,92,80,38,72,70,81,84,61,81,50,54,34,23,32,29,37,28,52,76,89,71,37,56,21,34,38,60,41,55,32,82,51,26,89,66,22,44,45,35,25,34,26,73,55,42,76,52,74,78,80,75,80,59,96,75,66,77,79,79,74,79,80,84,78,79,77,82,80,82,82,82,83,89,79,88,78,83,88,82,90,81,87,83,134

Organism: NCBI:txid310955

Nearest PDB structures (foldseek):
  6e7d-assembly1_Q  TM=8.263E-01  e=3.543E-06  Mus musculus
  6e7d-assembly1_X  TM=8.345E-01  e=1.350E-05  Mus musculus
  3t3a-assembly1_A  TM=7.185E-01  e=8.000E-06  Mus musculus
  3m9z-assembly1_A-2  TM=6.930E-01  e=1.010E-05  Mus musculus
  6jli-assembly1_A  TM=7.734E-01  e=3.311E-04  Homo sapiens

Mean predicted aligned error: 15.35 Å

Foldseek 3Di:
DLVVVQWAFDDDQDPLSVLLVVLVCQFALFWEFHQWKDQLPPDPDIAGPVRRDCPVVVVAAAAPCPDVNPDHGMWTWIWHDNLPDTHIYIDDPPPCPRYDTDIDHDDPPPVPDPDDPDLWADDPQWDADPVVQKIKHWDPPDDFFDFLVVLQVVLVVVAWGFADDQDPSVVSVCCSPVVQSAFKEFHQKWDPDQADDDIAGPVRRPNCLVVVVFAAPCPPPGDGGAIWTKIWHYNSRHIGIYIDHSGDRPRYITMTIHHIDRDDPPPPPPPDDDPDPPPPDDDDDDDDDDDDDDDDDDDD

pLDDT: mean 72.59, std 17.33, range [26.06, 93.38]